Protein AF-A0A924NMJ9-F1 (afdb_monomer_lite)

pLDDT: mean 84.24, std 12.96, range [36.41, 97.0]

Radius of gyration: 30.72 Å; chains: 1; bounding box: 52×35×98 Å

Secondary structure (DSSP, 8-state):
----HHHHHHHHHHHHHHHHHHHHHHHHHT----S---HHHHHHHHHHTHHHHTTSTTHHHHHHHHHHHHHHHHHHHHTT-PPEEEEEE-TTT-PEEEEEEETTEEEEEEEEETTT-PEEPHHHHHHHHHHHHHHTTEEEETTEEEE-HHHHHHHTT--HHHHHHHHHTTSS-EEEETTEEEEEHHHHHHHHS-S----

Foldseek 3Di:
DDDPVLVVVLVVVLLVVLVVLQVVCCVVVVHPGFPDSDNVRSVVRSVVCVVVCCVDPCVVVVVVSVVVSVVSVVVVVLQCPDWDFLLFADPPPRATWTWDAGPVGPPPTWIAGPPPRDTDDPVRSVVRNVVSVLVVQWDQDPNFIKGALVNLCVVLVHDSVVVVVCVVVVQWDWDADPNGIITTNVSVVVVSPDDDPDD

Structure (mmCIF, N/CA/C/O backbone):
data_AF-A0A924NMJ9-F1
#
_entry.id   AF-A0A924NMJ9-F1
#
loop_
_atom_site.group_PDB
_atom_site.id
_atom_site.type_symbol
_atom_site.label_atom_id
_atom_site.label_alt_id
_atom_site.label_comp_id
_atom_site.label_asym_id
_atom_site.label_entity_id
_atom_site.label_seq_id
_atom_site.pdbx_PDB_ins_code
_atom_site.Cartn_x
_atom_site.Cartn_y
_atom_site.Cartn_z
_atom_site.occupancy
_atom_site.B_iso_or_equiv
_atom_site.auth_seq_id
_atom_site.auth_comp_id
_atom_site.auth_asym_id
_atom_site.auth_atom_id
_atom_site.pdbx_PDB_model_num
ATOM 1 N N . MET A 1 1 ? 4.210 -19.245 12.653 1.00 42.84 1 MET A N 1
ATOM 2 C CA . MET A 1 1 ? 3.871 -17.809 12.609 1.00 42.84 1 MET A CA 1
ATOM 3 C C . MET A 1 1 ? 4.084 -17.269 14.014 1.00 42.84 1 MET A C 1
ATOM 5 O O . MET A 1 1 ? 3.411 -17.770 14.907 1.00 42.84 1 MET A O 1
ATOM 9 N N . PRO A 1 2 ? 5.078 -16.400 14.258 1.00 47.50 2 PRO A N 1
ATOM 10 C CA . PRO A 1 2 ? 5.307 -15.874 15.600 1.00 47.50 2 PRO A CA 1
ATOM 11 C C . PRO A 1 2 ? 4.107 -15.017 16.022 1.00 47.50 2 PRO A C 1
ATOM 13 O O . PRO A 1 2 ? 3.559 -14.271 15.211 1.00 47.50 2 PRO A O 1
ATOM 16 N N . LEU A 1 3 ? 3.668 -15.178 17.271 1.00 55.97 3 LEU A N 1
ATOM 17 C CA . LEU A 1 3 ? 2.612 -14.366 17.867 1.00 55.97 3 LEU A CA 1
ATOM 18 C C . LEU A 1 3 ? 3.129 -12.923 17.980 1.00 55.97 3 LEU A C 1
ATOM 20 O O . LEU A 1 3 ? 4.205 -12.707 18.536 1.00 55.97 3 LEU A O 1
ATOM 24 N N . ASN A 1 4 ? 2.395 -11.941 17.455 1.00 68.75 4 ASN A N 1
ATOM 25 C CA . ASN A 1 4 ? 2.729 -10.533 17.668 1.00 68.75 4 ASN A CA 1
ATOM 26 C C . ASN A 1 4 ? 2.295 -10.146 19.092 1.00 68.75 4 ASN A C 1
ATOM 28 O O . ASN A 1 4 ? 1.142 -9.779 19.310 1.00 68.75 4 ASN A O 1
ATOM 32 N N . ILE A 1 5 ? 3.210 -10.301 20.054 1.00 78.62 5 ILE A N 1
ATOM 33 C CA . ILE A 1 5 ? 2.967 -10.043 21.483 1.00 78.62 5 ILE A CA 1
ATOM 34 C C . ILE A 1 5 ? 2.502 -8.594 21.694 1.00 78.62 5 ILE A C 1
ATOM 36 O O . ILE A 1 5 ? 1.513 -8.377 22.379 1.00 78.62 5 ILE A O 1
ATOM 40 N N . ALA A 1 6 ? 3.104 -7.625 20.996 1.00 73.94 6 ALA A N 1
ATOM 41 C CA . ALA A 1 6 ? 2.704 -6.219 21.080 1.00 73.94 6 ALA A CA 1
ATOM 42 C C . ALA A 1 6 ? 1.256 -5.979 20.613 1.00 73.94 6 ALA A C 1
ATOM 44 O O . ALA A 1 6 ? 0.514 -5.225 21.238 1.00 73.94 6 ALA A O 1
ATOM 45 N N . ALA A 1 7 ? 0.817 -6.652 19.543 1.00 77.56 7 ALA A N 1
ATOM 46 C CA . ALA A 1 7 ? -0.574 -6.566 19.097 1.00 77.56 7 ALA A CA 1
ATOM 47 C C . ALA A 1 7 ? -1.548 -7.222 20.089 1.00 77.56 7 ALA A C 1
ATOM 49 O O . ALA A 1 7 ? -2.659 -6.731 20.278 1.00 77.56 7 ALA A O 1
ATOM 50 N N . HIS A 1 8 ? -1.144 -8.321 20.730 1.00 82.56 8 HIS A N 1
ATOM 51 C CA . HIS A 1 8 ? -1.952 -8.974 21.758 1.00 82.56 8 HIS A CA 1
ATOM 52 C C . HIS A 1 8 ? -2.099 -8.107 23.018 1.00 82.56 8 HIS A C 1
ATOM 54 O O . HIS A 1 8 ? -3.211 -7.948 23.528 1.00 82.56 8 HIS A O 1
ATOM 60 N N . ASP A 1 9 ? -1.004 -7.501 23.478 1.00 85.81 9 ASP A N 1
ATOM 61 C CA . ASP A 1 9 ? -1.000 -6.599 24.630 1.00 85.81 9 ASP A CA 1
ATOM 62 C C . ASP A 1 9 ? -1.867 -5.363 24.358 1.00 85.81 9 ASP A C 1
ATOM 64 O O . ASP A 1 9 ? -2.675 -4.974 25.202 1.00 85.81 9 ASP A O 1
ATOM 68 N N . HIS A 1 10 ? -1.797 -4.805 23.142 1.00 87.50 10 HIS A N 1
ATOM 69 C CA . HIS A 1 10 ? -2.638 -3.672 22.747 1.00 87.50 10 HIS A CA 1
ATOM 70 C C . HIS A 1 10 ? -4.130 -4.016 22.712 1.00 87.50 10 HIS A C 1
ATOM 72 O O . HIS A 1 10 ? -4.956 -3.246 23.195 1.00 87.50 10 HIS A O 1
ATOM 78 N N . LEU A 1 11 ? -4.499 -5.193 22.193 1.00 87.56 11 LEU A N 1
ATOM 79 C CA . LEU A 1 11 ? -5.893 -5.656 22.224 1.00 87.56 11 LEU A CA 1
ATOM 80 C C . LEU A 1 11 ? -6.401 -5.839 23.659 1.00 87.56 11 LEU A C 1
ATOM 82 O O . LEU A 1 11 ? -7.553 -5.517 23.950 1.00 87.56 11 LEU A O 1
ATOM 86 N N . THR A 1 12 ? -5.539 -6.319 24.556 1.00 90.69 12 THR A N 1
ATOM 87 C CA . THR A 1 12 ? -5.861 -6.478 25.979 1.00 90.69 12 THR A CA 1
ATOM 88 C C . THR A 1 12 ? -6.083 -5.120 26.648 1.00 90.69 12 THR A C 1
ATOM 90 O O . THR A 1 12 ? -7.066 -4.952 27.371 1.00 90.69 12 THR A O 1
ATOM 93 N N . LEU A 1 13 ? -5.225 -4.135 26.359 1.00 91.56 13 LEU A N 1
ATOM 94 C CA . LEU A 1 13 ? -5.372 -2.762 26.844 1.00 91.56 13 LEU A CA 1
ATOM 95 C C . LEU A 1 13 ? -6.662 -2.117 26.319 1.00 91.56 13 LEU A C 1
ATOM 97 O O . LEU A 1 13 ? -7.460 -1.619 27.107 1.00 91.56 13 LEU A O 1
ATOM 101 N N . MET A 1 14 ? -6.912 -2.205 25.010 1.00 91.94 14 MET A N 1
ATOM 102 C CA . MET A 1 14 ? -8.123 -1.676 24.379 1.00 91.94 14 MET A CA 1
ATOM 103 C C . MET A 1 14 ? -9.389 -2.266 25.008 1.00 91.94 14 MET A C 1
ATOM 105 O O . MET A 1 14 ? -10.334 -1.539 25.308 1.00 91.94 14 MET A O 1
ATOM 109 N N . GLN A 1 15 ? -9.410 -3.577 25.260 1.00 93.69 15 GLN A N 1
ATOM 110 C CA . GLN A 1 15 ? -10.538 -4.216 25.929 1.00 93.69 15 GLN A CA 1
ATOM 111 C C . GLN A 1 15 ? -10.700 -3.734 27.373 1.00 93.69 15 GLN A C 1
ATOM 113 O O . GLN A 1 15 ? -11.826 -3.457 27.783 1.00 93.69 15 GLN A O 1
ATOM 118 N N . ALA A 1 16 ? -9.613 -3.601 28.135 1.00 93.50 16 ALA A N 1
ATOM 119 C CA . ALA A 1 16 ? -9.666 -3.113 29.512 1.00 93.50 16 ALA A CA 1
ATOM 120 C C . ALA A 1 16 ? -10.229 -1.684 29.599 1.00 93.50 16 ALA A C 1
ATOM 122 O O . ALA A 1 16 ? -11.115 -1.437 30.418 1.00 93.50 16 ALA A O 1
ATOM 123 N N . THR A 1 17 ? -9.784 -0.785 28.717 1.00 95.00 17 THR A N 1
ATOM 124 C CA . THR A 1 17 ? -10.280 0.595 28.633 1.00 95.00 17 THR A CA 1
ATOM 125 C C . THR A 1 17 ? -11.753 0.651 28.234 1.00 95.00 17 THR A C 1
ATOM 127 O O . THR A 1 17 ? -12.552 1.324 28.873 1.00 95.00 17 THR A O 1
ATOM 130 N N . VAL A 1 18 ? -12.188 -0.097 27.216 1.00 94.69 18 VAL A N 1
ATOM 131 C CA . VAL A 1 18 ? -13.618 -0.096 26.859 1.00 94.69 18 VAL A CA 1
ATOM 132 C C . VAL A 1 18 ? -14.465 -0.662 28.011 1.00 94.69 18 VAL A C 1
ATOM 134 O O . VAL A 1 18 ? -15.551 -0.154 28.284 1.00 94.69 18 VAL A O 1
ATOM 137 N N . VAL A 1 19 ? -13.975 -1.676 28.733 1.00 95.56 19 VAL A N 1
ATOM 138 C CA . VAL A 1 19 ? -14.666 -2.231 29.909 1.00 95.56 19 VAL A CA 1
ATOM 139 C C . VAL A 1 19 ? -14.782 -1.215 31.047 1.00 95.56 19 VAL A C 1
ATOM 141 O O . VAL A 1 19 ? -15.833 -1.183 31.689 1.00 95.56 19 VAL A O 1
ATOM 144 N N . SER A 1 20 ? -13.761 -0.393 31.318 1.00 95.75 20 SER A N 1
ATOM 145 C CA . SER A 1 20 ? -13.856 0.637 32.364 1.00 95.75 20 SER A CA 1
ATOM 146 C C . SER A 1 20 ? -14.931 1.670 32.030 1.00 95.75 20 SER A C 1
ATOM 148 O O . SER A 1 20 ? -15.774 1.953 32.879 1.00 95.75 20 SER A O 1
ATOM 150 N N . TRP A 1 21 ? -14.996 2.132 30.779 1.00 97.00 21 TRP A N 1
ATOM 151 C CA . TRP A 1 21 ? -16.052 3.043 30.327 1.00 97.00 21 TRP A CA 1
ATOM 152 C C . TRP A 1 21 ? -17.445 2.417 30.383 1.00 97.00 21 TRP A C 1
ATOM 154 O O . TRP A 1 21 ? -18.394 3.050 30.839 1.00 97.00 21 TRP A O 1
ATOM 164 N N . VAL A 1 22 ? -17.586 1.152 29.979 1.00 96.12 22 VAL A N 1
ATOM 165 C CA . VAL A 1 22 ? -18.864 0.434 30.101 1.00 96.12 22 VAL A CA 1
ATOM 166 C C . VAL A 1 22 ? -19.305 0.343 31.563 1.00 96.12 22 VAL A C 1
ATOM 168 O O . VAL A 1 22 ? -20.483 0.554 31.846 1.00 96.12 22 VAL A O 1
ATOM 171 N N . ARG A 1 23 ? -18.384 0.063 32.494 1.00 95.06 23 ARG A N 1
ATOM 172 C CA . ARG A 1 23 ? -18.688 0.011 33.933 1.00 95.06 23 ARG A CA 1
ATOM 173 C C . ARG A 1 23 ? -19.138 1.359 34.475 1.00 95.06 23 ARG A C 1
ATOM 175 O O . ARG A 1 23 ? -20.178 1.388 35.118 1.00 95.06 23 ARG A O 1
ATOM 182 N N . LEU A 1 24 ? -18.441 2.444 34.136 1.00 96.12 24 LEU A N 1
ATOM 183 C CA . LEU A 1 24 ? -18.839 3.802 34.518 1.00 96.12 24 LEU A CA 1
ATOM 184 C C . LEU A 1 24 ? -20.288 4.092 34.101 1.00 96.12 24 LEU A C 1
ATOM 186 O O . LEU A 1 24 ? -21.123 4.453 34.926 1.00 96.12 24 LEU A O 1
ATOM 190 N N . VAL A 1 25 ? -20.616 3.846 32.827 1.00 96.06 25 VAL A N 1
ATOM 191 C CA . VAL A 1 25 ? -21.976 4.055 32.305 1.00 96.06 25 VAL A CA 1
ATOM 192 C C . VAL A 1 25 ? -22.991 3.170 33.033 1.00 96.06 25 VAL A C 1
ATOM 194 O O . VAL A 1 25 ? -24.105 3.610 33.301 1.00 96.06 25 VAL A O 1
ATOM 197 N N . CYS A 1 26 ? -22.639 1.920 33.346 1.00 95.94 26 CYS A N 1
ATOM 198 C CA . CYS A 1 26 ? -23.525 1.011 34.072 1.00 95.94 26 CYS A CA 1
ATOM 199 C C . CYS A 1 26 ? -23.784 1.464 35.509 1.00 95.94 26 CYS A C 1
ATOM 201 O O . CYS A 1 26 ? -24.926 1.408 35.954 1.00 95.94 26 CYS A O 1
ATOM 203 N N . GLU A 1 27 ? -22.748 1.916 36.211 1.00 96.00 27 GLU A N 1
ATOM 204 C CA . GLU A 1 27 ? -22.820 2.356 37.603 1.00 96.00 27 GLU A CA 1
ATOM 205 C C . GLU A 1 27 ? -23.627 3.650 37.736 1.00 96.00 27 GLU A C 1
ATOM 207 O O . GLU A 1 27 ? -24.548 3.720 38.547 1.00 96.00 27 GLU A O 1
ATOM 212 N N . GLU A 1 28 ? -23.357 4.649 36.897 1.00 97.00 28 GLU A N 1
ATOM 213 C CA . GLU A 1 28 ? -24.027 5.949 37.002 1.00 97.00 28 GLU A CA 1
ATOM 214 C C . GLU A 1 28 ? -25.456 5.955 36.455 1.00 97.00 2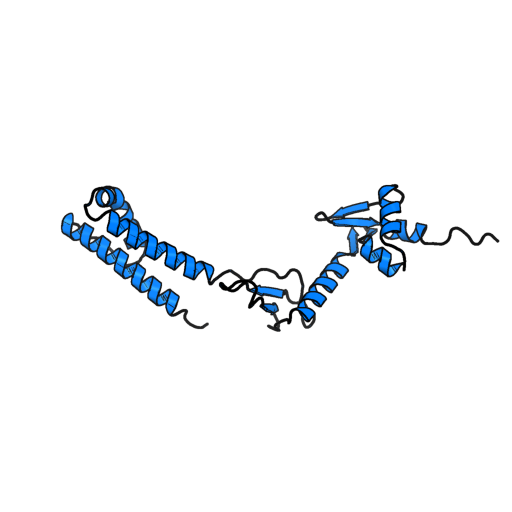8 GLU A C 1
ATOM 216 O O . GLU A 1 28 ? -26.282 6.775 36.861 1.00 97.00 28 GLU A O 1
ATOM 221 N N . ARG A 1 29 ? -25.771 5.038 35.534 1.00 95.19 29 ARG A N 1
ATOM 222 C CA . ARG A 1 29 ? -27.100 4.946 34.911 1.00 95.19 29 ARG A CA 1
ATOM 223 C C . ARG A 1 29 ? -27.934 3.758 35.383 1.00 95.19 29 ARG A C 1
ATOM 225 O O . ARG A 1 29 ? -29.013 3.549 34.827 1.00 95.19 29 ARG A O 1
ATOM 232 N N . ASP A 1 30 ? -27.441 2.991 36.353 1.00 94.56 30 ASP A N 1
ATOM 233 C CA . ASP A 1 30 ? -28.072 1.769 36.873 1.00 94.56 30 ASP A CA 1
ATOM 234 C C . ASP A 1 30 ? -28.453 0.772 35.754 1.00 94.56 30 ASP A C 1
ATOM 236 O O . ASP A 1 30 ? -29.582 0.287 35.637 1.00 94.56 30 ASP A O 1
ATOM 240 N N . LEU A 1 31 ? -27.498 0.497 34.858 1.00 94.94 31 LEU A N 1
ATOM 241 C CA . LEU A 1 31 ? -27.673 -0.422 33.730 1.00 94.94 31 LEU A CA 1
ATOM 242 C C . LEU A 1 31 ? -26.955 -1.749 33.985 1.00 94.94 31 LEU A C 1
ATOM 244 O O . LEU A 1 31 ? -25.879 -1.805 34.566 1.00 94.94 31 LEU A O 1
ATOM 248 N N . ARG A 1 32 ? -27.516 -2.846 33.464 1.00 89.00 32 ARG A N 1
ATOM 249 C CA . ARG A 1 32 ? -26.903 -4.187 33.562 1.00 89.00 32 ARG A CA 1
ATOM 250 C C . ARG A 1 32 ? -25.673 -4.388 32.667 1.00 89.00 32 ARG A C 1
ATOM 252 O O . ARG A 1 32 ? -24.962 -5.371 32.846 1.00 89.00 32 ARG A O 1
ATOM 259 N N . GLY A 1 33 ? -25.454 -3.503 31.696 1.00 89.12 33 GLY A N 1
ATOM 260 C CA . GLY A 1 33 ? -24.391 -3.628 30.701 1.00 89.12 33 GLY A CA 1
ATOM 261 C C . GLY A 1 33 ? -24.667 -4.659 29.595 1.00 89.12 33 GLY A C 1
ATOM 262 O O . GLY A 1 33 ? -25.751 -5.251 29.526 1.00 89.12 33 GLY A O 1
ATOM 263 N N . PRO A 1 34 ? -23.703 -4.849 28.678 1.00 90.88 34 PRO A N 1
ATOM 264 C CA . PRO A 1 34 ? -23.822 -5.780 27.564 1.00 90.88 34 PRO A CA 1
ATOM 265 C C . PRO A 1 34 ? -23.743 -7.250 28.001 1.00 90.88 34 PRO A C 1
ATOM 267 O O . PRO A 1 34 ? -23.059 -7.617 28.951 1.00 90.88 34 PRO A O 1
ATOM 270 N N . VAL A 1 35 ? -24.412 -8.125 27.242 1.00 85.88 35 VAL A N 1
ATOM 271 C CA . VAL A 1 35 ? -24.519 -9.571 27.536 1.00 85.88 35 VAL A CA 1
ATOM 272 C C . VAL A 1 35 ? -23.186 -10.313 27.355 1.00 85.88 35 VAL A C 1
ATOM 274 O O . VAL A 1 35 ? -22.998 -11.403 27.894 1.00 85.88 35 VAL A O 1
ATOM 277 N N . ARG A 1 36 ? -22.264 -9.753 26.567 1.00 88.06 36 ARG A N 1
ATOM 278 C CA . ARG A 1 36 ? -20.968 -10.357 26.242 1.00 88.06 36 ARG A CA 1
ATOM 279 C C . ARG A 1 36 ? -19.850 -9.343 26.414 1.00 88.06 36 ARG A C 1
ATOM 281 O O . ARG A 1 36 ? -20.056 -8.150 26.221 1.00 88.06 36 ARG A O 1
ATOM 288 N N . ASN A 1 37 ? -18.667 -9.861 26.733 1.00 85.25 37 ASN A N 1
ATOM 289 C CA . ASN A 1 37 ? -17.462 -9.070 26.961 1.00 85.25 37 ASN A CA 1
ATOM 290 C C . ASN A 1 37 ? -16.523 -9.049 25.744 1.00 85.25 37 ASN A C 1
ATOM 292 O O . ASN A 1 37 ? -15.318 -8.865 25.895 1.00 85.25 37 ASN A O 1
ATOM 296 N N . ASP A 1 38 ? -17.042 -9.314 24.546 1.00 88.75 38 ASP A N 1
ATOM 297 C CA . ASP A 1 38 ? -16.265 -9.175 23.321 1.00 88.75 38 ASP A CA 1
ATOM 298 C C . ASP A 1 38 ? -16.153 -7.700 22.918 1.00 88.75 38 ASP A C 1
ATOM 300 O O . ASP A 1 38 ? -17.078 -6.908 23.103 1.00 88.75 38 ASP A O 1
ATOM 304 N N . LEU A 1 39 ? -14.997 -7.329 22.369 1.00 86.81 39 LEU A N 1
ATOM 305 C CA . LEU A 1 39 ? -14.660 -5.938 22.081 1.00 86.81 39 LEU A CA 1
ATOM 306 C C . LEU A 1 39 ? -15.659 -5.271 21.125 1.00 86.81 39 LEU A C 1
ATOM 308 O O . LEU A 1 39 ? -15.996 -4.103 21.304 1.00 86.81 39 LEU A O 1
ATOM 312 N N . SER A 1 40 ? -16.186 -6.016 20.151 1.00 87.94 40 SER A N 1
ATOM 313 C CA . SER A 1 40 ? -17.214 -5.528 19.227 1.00 87.94 40 SER A CA 1
ATOM 314 C C . SER A 1 40 ? -18.535 -5.201 19.924 1.00 87.94 40 SER A C 1
ATOM 316 O O . SER A 1 40 ? -19.125 -4.153 19.665 1.00 87.94 40 SER A O 1
ATOM 318 N N . VAL A 1 41 ? -19.006 -6.067 20.822 1.00 91.06 41 VAL A N 1
ATOM 319 C CA . VAL A 1 41 ? -20.250 -5.854 21.569 1.00 91.06 41 VAL A CA 1
ATOM 320 C C . VAL A 1 41 ? -20.085 -4.720 22.572 1.00 91.06 41 VAL A C 1
ATOM 322 O O . VAL A 1 41 ? -20.969 -3.871 22.662 1.00 91.06 41 VAL A O 1
ATOM 325 N N . LEU A 1 42 ? -18.954 -4.663 23.278 1.00 93.06 42 LEU A N 1
ATOM 326 C CA . LEU A 1 42 ? -18.659 -3.591 24.227 1.00 93.06 42 LEU A CA 1
ATOM 327 C C . LEU A 1 42 ? -18.622 -2.220 23.543 1.00 93.06 42 LEU A C 1
ATOM 329 O O . LEU A 1 42 ? -19.290 -1.294 23.994 1.00 93.06 42 LEU A O 1
ATOM 333 N N . THR A 1 43 ? -17.894 -2.098 22.429 1.00 91.31 43 THR A N 1
ATOM 334 C CA . THR A 1 43 ? -17.790 -0.834 21.679 1.00 91.31 43 THR A CA 1
ATOM 335 C C . THR A 1 43 ? -19.128 -0.420 21.073 1.00 91.31 43 THR A C 1
ATOM 337 O O . THR A 1 43 ? -19.511 0.739 21.197 1.00 91.31 43 THR A O 1
ATOM 340 N N . THR A 1 44 ? -19.890 -1.357 20.498 1.00 93.75 44 THR A N 1
ATOM 341 C CA . THR A 1 44 ? -21.238 -1.079 19.965 1.00 93.75 44 THR A CA 1
ATOM 342 C C . THR A 1 44 ? -22.191 -0.601 21.061 1.00 93.75 44 THR A C 1
ATOM 344 O O . THR A 1 44 ? -22.931 0.364 20.868 1.00 93.75 44 THR A O 1
ATOM 347 N N . TRP A 1 45 ? -22.172 -1.258 22.224 1.00 94.31 45 TRP A N 1
ATOM 348 C CA . TRP A 1 45 ? -22.992 -0.866 23.366 1.00 94.31 45 TRP A CA 1
ATOM 349 C C . TRP A 1 45 ? -22.593 0.522 23.871 1.00 94.31 45 TRP A C 1
ATOM 351 O O . TRP A 1 45 ? -23.455 1.388 24.009 1.00 94.31 45 TRP A O 1
ATOM 361 N N . LEU A 1 46 ? -21.294 0.775 24.051 1.00 94.25 46 LEU A N 1
ATOM 362 C CA . LEU A 1 46 ? -20.780 2.069 24.497 1.00 94.25 46 LEU A CA 1
ATOM 363 C C . LEU A 1 46 ? -21.163 3.194 23.525 1.00 94.25 46 LEU A C 1
ATOM 365 O O . LEU A 1 46 ? -21.609 4.256 23.950 1.00 94.25 46 LEU A O 1
ATOM 369 N N . PHE A 1 47 ? -21.091 2.931 22.218 1.00 94.38 47 PHE A N 1
ATOM 370 C CA . PHE A 1 47 ? -21.478 3.884 21.179 1.00 94.38 47 PHE A CA 1
ATOM 371 C C . PHE A 1 47 ? -22.961 4.280 21.261 1.00 94.38 47 PHE A C 1
ATOM 373 O O . PHE A 1 47 ? -23.311 5.431 21.011 1.00 94.38 47 PHE A O 1
ATOM 380 N N . SER A 1 48 ? -23.844 3.369 21.683 1.00 95.06 48 SER A N 1
ATOM 381 C CA . SER A 1 48 ? -25.261 3.696 21.906 1.00 95.06 48 SER A CA 1
ATOM 382 C C . SER A 1 48 ? -25.493 4.658 23.083 1.00 95.06 48 SER A C 1
ATOM 384 O O . SER A 1 48 ? -26.526 5.323 23.146 1.00 95.06 48 SER A O 1
ATOM 386 N N . HIS A 1 49 ? -24.514 4.778 23.984 1.00 95.00 49 HIS A N 1
ATOM 387 C CA . HIS A 1 49 ? -24.525 5.684 25.132 1.00 95.00 49 HIS A CA 1
ATOM 388 C C . HIS A 1 49 ? -23.662 6.937 24.922 1.00 95.00 49 HIS A C 1
ATOM 390 O O . HIS A 1 49 ? -23.595 7.780 25.817 1.00 95.00 49 HIS A O 1
ATOM 396 N N . LEU A 1 50 ? -23.066 7.105 23.735 1.00 93.38 50 LEU A N 1
ATOM 397 C CA . LEU A 1 50 ? -22.193 8.231 23.408 1.00 93.38 50 LEU A CA 1
ATOM 398 C C . LEU A 1 50 ? -22.842 9.607 23.648 1.00 93.38 50 LEU A C 1
ATOM 400 O O . LEU A 1 50 ? -22.167 10.455 24.217 1.00 93.38 50 LEU A O 1
ATOM 404 N N . PRO A 1 51 ? -24.133 9.851 23.328 1.00 95.06 51 PRO A N 1
ATOM 405 C CA . PRO A 1 51 ? -24.754 11.147 23.613 1.00 95.06 51 PRO A CA 1
ATOM 406 C C . PRO A 1 51 ? -24.717 11.534 25.095 1.00 95.06 51 PRO A C 1
ATOM 408 O O . PRO A 1 51 ? -24.527 12.696 25.413 1.00 95.06 51 PRO A O 1
ATOM 411 N N . TRP A 1 52 ? -24.853 10.557 25.998 1.00 95.75 52 TRP A N 1
ATOM 412 C CA . TRP A 1 52 ? -24.753 10.800 27.438 1.00 95.75 52 TRP A CA 1
ATOM 413 C C . TRP A 1 52 ? -23.300 11.019 27.870 1.00 95.75 52 TRP A C 1
ATOM 415 O O . TRP A 1 52 ? -23.022 11.911 28.659 1.00 95.75 52 TRP A O 1
ATOM 425 N N . LEU A 1 53 ? -22.367 10.237 27.318 1.00 93.88 53 LEU A N 1
ATOM 426 C CA . LEU A 1 53 ? -20.938 10.381 27.607 1.00 93.88 53 LEU A CA 1
ATOM 427 C C . LEU A 1 53 ? -20.374 11.736 27.164 1.00 93.88 53 LEU A C 1
ATOM 429 O O . LEU A 1 53 ? -19.491 12.262 27.825 1.00 93.88 53 LEU A O 1
ATOM 433 N N . LEU A 1 54 ? -20.894 12.312 26.078 1.00 93.38 54 LEU A N 1
ATOM 434 C CA . LEU A 1 54 ? -20.494 13.639 25.596 1.00 93.38 54 LEU A CA 1
ATOM 435 C C . LEU A 1 54 ? -20.987 14.787 26.491 1.00 93.38 54 LEU A C 1
ATOM 437 O O . LEU A 1 54 ? -20.503 15.905 26.362 1.00 93.38 54 LEU A O 1
ATOM 441 N N . GLU A 1 55 ? -21.950 14.529 27.374 1.00 94.75 55 GLU A N 1
ATOM 442 C CA . GLU A 1 55 ? -22.428 15.488 28.379 1.00 94.75 55 GLU A CA 1
ATOM 443 C C . GLU A 1 55 ? -21.820 15.218 29.768 1.00 94.75 55 GLU A C 1
ATOM 445 O O . GLU A 1 55 ? -22.044 15.982 30.710 1.00 94.75 55 GLU A O 1
ATOM 450 N N . HIS A 1 56 ? -21.067 14.125 29.915 1.00 94.75 56 HIS A N 1
ATOM 451 C CA . HIS A 1 56 ? -20.481 13.702 31.178 1.00 94.75 56 HIS A CA 1
ATOM 452 C C . HIS A 1 56 ? -19.234 14.547 31.513 1.00 94.75 56 HIS A C 1
ATOM 454 O O . HIS A 1 56 ? -18.463 14.861 30.612 1.00 94.75 56 HIS A O 1
ATOM 460 N N . PRO A 1 57 ? -18.948 14.864 32.794 1.00 94.12 57 PRO A N 1
ATOM 461 C CA . PRO A 1 57 ? -17.765 15.649 33.179 1.00 94.12 57 PRO A CA 1
ATOM 462 C C . PRO A 1 57 ? -16.398 15.055 32.791 1.00 94.12 57 PRO A C 1
ATOM 464 O O . PRO A 1 57 ? -15.391 15.748 32.889 1.00 94.12 57 PRO A O 1
ATOM 467 N N . ALA A 1 58 ? -16.362 13.775 32.415 1.00 91.69 58 ALA A N 1
ATOM 468 C CA . ALA A 1 58 ? -15.165 13.049 31.974 1.00 91.69 58 ALA A CA 1
ATOM 469 C C . ALA A 1 58 ? -15.118 12.839 30.444 1.00 91.69 58 ALA A C 1
ATOM 471 O O . ALA A 1 58 ? -14.456 11.923 29.961 1.00 91.69 58 ALA A O 1
ATOM 472 N N . ASP A 1 59 ? -15.850 13.643 29.671 1.00 91.31 59 ASP A N 1
ATOM 473 C CA . ASP A 1 59 ? -15.852 13.611 28.203 1.00 91.31 59 ASP A CA 1
ATOM 474 C C . ASP A 1 59 ? -14.446 13.801 27.604 1.00 91.31 59 ASP A C 1
ATOM 476 O O . ASP A 1 59 ? -14.088 13.128 26.633 1.00 91.31 59 ASP A O 1
ATOM 480 N N . GLY A 1 60 ? -13.636 14.673 28.213 1.00 89.25 60 GLY A N 1
ATOM 481 C CA . GLY A 1 60 ? -12.237 14.890 27.845 1.00 89.25 60 GLY A CA 1
ATOM 482 C C . GLY A 1 60 ? -11.394 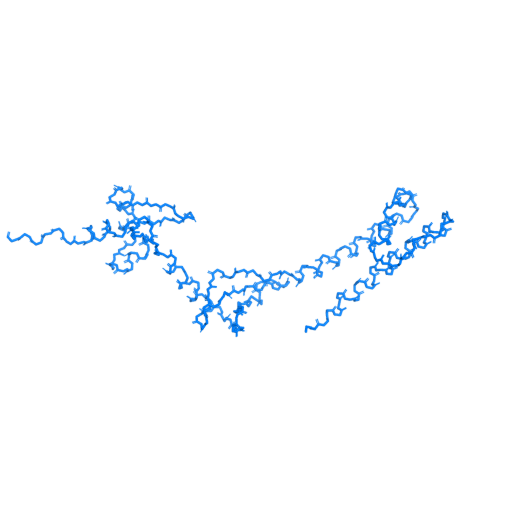13.620 27.976 1.00 89.25 60 GLY A C 1
ATOM 483 O O . GLY A 1 60 ? -10.747 13.216 27.010 1.00 89.25 60 GLY A O 1
ATOM 484 N N . ASP A 1 61 ? -11.481 12.945 29.124 1.00 93.69 61 ASP A N 1
ATOM 485 C CA . ASP A 1 61 ? -10.746 11.702 29.388 1.00 93.69 61 ASP A CA 1
ATOM 486 C C . ASP A 1 61 ? -11.163 10.595 28.406 1.00 93.69 61 ASP A C 1
ATOM 488 O O . ASP A 1 61 ? -10.316 9.887 27.861 1.00 93.69 61 ASP A O 1
ATOM 492 N N . LEU A 1 62 ? -12.462 10.488 28.099 1.00 90.56 62 LEU A N 1
ATOM 493 C CA . LEU A 1 62 ? -12.962 9.551 27.089 1.00 90.56 62 LEU A CA 1
ATOM 494 C C . LEU A 1 62 ? -12.357 9.834 25.712 1.00 90.56 62 LEU A C 1
ATOM 496 O O . LEU A 1 62 ? -11.934 8.910 25.013 1.00 90.56 62 LEU A O 1
ATOM 500 N N . ALA A 1 63 ? -12.349 11.100 25.293 1.00 90.06 63 ALA A N 1
ATOM 501 C CA . ALA A 1 63 ? -11.822 11.488 23.992 1.00 90.06 63 ALA A CA 1
ATOM 502 C C . ALA A 1 63 ? -10.316 11.213 23.882 1.00 90.06 63 ALA A C 1
ATOM 504 O O . ALA A 1 63 ? -9.856 10.767 22.826 1.00 90.06 63 ALA A O 1
ATOM 505 N N . ASP A 1 64 ? -9.565 11.458 24.954 1.00 92.69 64 ASP A N 1
ATOM 506 C CA . ASP A 1 64 ? -8.124 11.231 25.010 1.00 92.69 64 ASP A CA 1
ATOM 507 C C . ASP A 1 64 ? -7.795 9.734 24.990 1.00 92.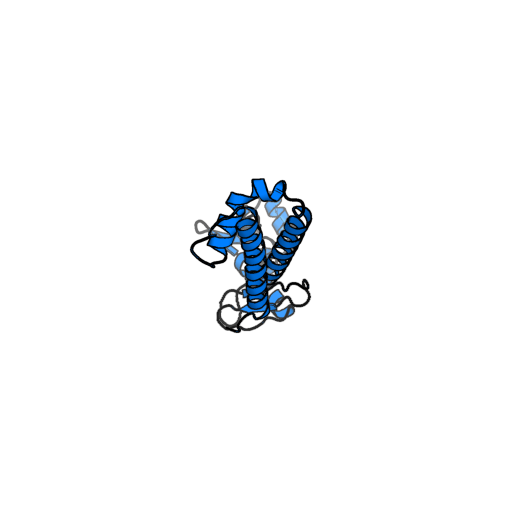69 64 ASP A C 1
ATOM 509 O O . ASP A 1 64 ? -7.052 9.285 24.116 1.00 92.69 64 ASP A O 1
ATOM 513 N N . GLU A 1 65 ? -8.442 8.929 25.835 1.00 93.94 65 GLU A N 1
ATOM 514 C CA . GLU A 1 65 ? -8.213 7.482 25.866 1.00 93.94 65 GLU A CA 1
ATOM 515 C C . GLU A 1 65 ? -8.594 6.799 24.540 1.00 93.94 65 GLU A C 1
ATOM 517 O O . GLU A 1 65 ? -7.860 5.944 24.038 1.00 93.94 65 GLU A O 1
ATOM 522 N N . MET A 1 66 ? -9.707 7.195 23.910 1.00 91.56 66 MET A N 1
ATOM 523 C CA . MET A 1 66 ? -10.100 6.649 22.602 1.00 91.56 66 MET A CA 1
ATOM 524 C C . MET A 1 66 ? -9.125 7.063 21.491 1.00 91.56 66 MET A C 1
ATOM 526 O O . MET A 1 66 ? -8.832 6.264 20.593 1.00 91.56 66 MET A O 1
ATOM 530 N N . ARG A 1 67 ? -8.591 8.291 21.548 1.00 88.56 67 ARG A N 1
ATOM 531 C CA . ARG A 1 67 ? -7.578 8.774 20.599 1.00 88.56 67 ARG A CA 1
ATOM 532 C C . ARG A 1 67 ? -6.268 8.006 20.741 1.00 88.56 67 ARG A C 1
ATOM 534 O O . ARG A 1 67 ? -5.691 7.626 19.719 1.00 88.56 67 ARG A O 1
ATOM 541 N N . ASP A 1 68 ? -5.824 7.748 21.964 1.00 87.56 68 ASP A N 1
ATOM 542 C CA . ASP A 1 68 ? -4.585 7.015 22.240 1.00 87.56 68 ASP A CA 1
ATOM 543 C C . ASP A 1 68 ? -4.681 5.557 21.777 1.00 87.56 68 ASP A C 1
ATOM 545 O O . ASP A 1 68 ? -3.770 5.038 21.115 1.00 87.56 68 ASP A O 1
ATOM 549 N N . LEU A 1 69 ? -5.825 4.912 22.029 1.00 89.44 69 LEU A N 1
ATOM 550 C CA . LEU A 1 69 ? -6.100 3.560 21.545 1.00 89.44 69 LEU A CA 1
ATOM 551 C C . LEU A 1 69 ? -6.111 3.483 20.016 1.00 89.44 69 LEU A C 1
ATOM 553 O O . LEU A 1 69 ? -5.488 2.577 19.452 1.00 89.44 69 LEU A O 1
ATOM 557 N N . SER A 1 70 ? -6.782 4.429 19.347 1.00 85.19 70 SER A N 1
ATOM 558 C CA . SER A 1 70 ? -6.837 4.488 17.881 1.00 85.19 70 SER A CA 1
ATOM 559 C C . SER A 1 70 ? -5.459 4.744 17.278 1.00 85.19 70 SER A C 1
ATOM 561 O O . SER A 1 70 ? -5.056 4.034 16.363 1.00 85.19 70 SER A O 1
ATOM 563 N N . SER A 1 71 ? -4.703 5.704 17.815 1.00 82.19 71 SER A N 1
ATOM 564 C CA . SER A 1 71 ? -3.373 6.061 17.303 1.00 82.19 71 SER A CA 1
ATOM 565 C C . SER A 1 71 ? -2.395 4.891 17.412 1.00 82.19 71 SER A C 1
ATOM 567 O O . SER A 1 71 ? -1.619 4.624 16.495 1.00 82.19 71 SER A O 1
ATOM 569 N N . THR A 1 72 ? -2.467 4.144 18.513 1.00 82.62 72 THR A N 1
ATOM 570 C CA . THR A 1 72 ? -1.630 2.959 18.723 1.00 82.62 72 THR A CA 1
ATOM 571 C C . THR A 1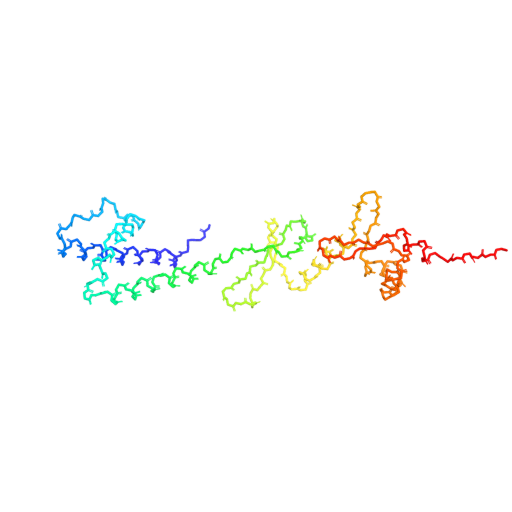 72 ? -2.067 1.794 17.831 1.00 82.62 72 THR A C 1
ATOM 573 O O . THR A 1 72 ? -1.221 1.112 17.251 1.00 82.62 72 THR A O 1
ATOM 576 N N . ALA A 1 73 ? -3.378 1.589 17.651 1.00 81.00 73 ALA A N 1
ATOM 577 C CA . ALA A 1 73 ? -3.896 0.592 16.715 1.00 81.00 73 ALA A CA 1
ATOM 578 C C . ALA A 1 73 ? -3.464 0.901 15.273 1.00 81.00 73 ALA A C 1
ATOM 580 O O . ALA A 1 73 ? -3.017 -0.001 14.563 1.00 81.00 73 ALA A O 1
ATOM 581 N N . ASP A 1 74 ? -3.514 2.172 14.871 1.00 76.06 74 ASP A N 1
ATOM 582 C CA . ASP A 1 74 ? -3.047 2.634 13.566 1.00 76.06 74 ASP A CA 1
ATOM 583 C C . ASP A 1 74 ? -1.539 2.443 13.403 1.00 76.06 74 ASP A C 1
ATOM 585 O O . ASP A 1 74 ? -1.101 1.974 12.356 1.00 76.06 74 ASP A O 1
ATOM 589 N N . ALA A 1 75 ? -0.727 2.739 14.421 1.00 74.25 75 ALA A N 1
ATOM 590 C CA . ALA A 1 75 ? 0.716 2.497 14.377 1.00 74.25 75 ALA A CA 1
ATOM 591 C C . ALA A 1 75 ? 1.041 0.999 14.208 1.00 74.25 75 ALA A C 1
ATOM 593 O O . ALA A 1 75 ? 1.868 0.617 13.374 1.00 74.25 75 ALA A O 1
ATOM 594 N N . LEU A 1 76 ? 0.335 0.130 14.936 1.00 72.75 76 LEU A N 1
ATOM 595 C CA . LEU A 1 76 ? 0.485 -1.322 14.825 1.00 72.75 76 LEU A CA 1
ATOM 596 C C . LEU A 1 76 ? -0.003 -1.847 13.463 1.00 72.75 76 LEU A C 1
ATOM 598 O O . LEU A 1 76 ? 0.650 -2.710 12.869 1.00 72.75 76 LEU A O 1
ATOM 602 N N . ALA A 1 77 ? -1.086 -1.294 12.915 1.00 67.00 77 ALA A N 1
ATOM 603 C CA . ALA A 1 77 ? -1.570 -1.615 11.572 1.00 67.00 77 ALA A CA 1
ATOM 604 C C . ALA A 1 77 ? -0.627 -1.096 10.468 1.00 67.00 77 ALA A C 1
ATOM 606 O O . ALA A 1 77 ? -0.412 -1.758 9.453 1.00 67.00 77 ALA A O 1
ATOM 607 N N . GLN A 1 78 ? 0.005 0.063 10.666 1.00 58.12 78 GLN A N 1
ATOM 608 C CA . GLN A 1 78 ? 1.005 0.611 9.746 1.00 58.12 78 GLN A CA 1
ATOM 609 C C . GLN A 1 78 ? 2.302 -0.207 9.744 1.00 58.12 78 GLN A C 1
ATOM 611 O O . GLN A 1 78 ? 2.921 -0.346 8.688 1.00 58.12 78 GLN A O 1
ATOM 616 N N . SER A 1 79 ? 2.673 -0.836 10.867 1.00 55.56 79 SER A N 1
ATOM 617 C CA . SER A 1 79 ? 3.777 -1.812 10.914 1.00 55.56 79 SER A CA 1
ATOM 618 C C . SER A 1 79 ? 3.513 -3.069 10.063 1.00 55.56 79 SER A C 1
ATOM 620 O O . SER A 1 79 ? 4.434 -3.811 9.727 1.00 55.56 79 SER A O 1
ATOM 622 N N . THR A 1 80 ? 2.260 -3.285 9.645 1.00 53.66 80 THR A N 1
ATOM 623 C CA . THR A 1 80 ? 1.812 -4.382 8.775 1.00 53.66 80 THR A CA 1
ATOM 624 C C . THR A 1 80 ? 1.470 -3.915 7.353 1.00 53.66 80 THR A C 1
ATOM 626 O O . THR A 1 80 ? 0.553 -4.443 6.720 1.00 53.66 80 THR A O 1
ATOM 629 N N . ARG A 1 81 ? 2.231 -2.962 6.782 1.00 59.06 81 ARG A N 1
ATOM 630 C CA . ARG A 1 81 ? 2.153 -2.666 5.336 1.00 59.06 81 ARG A CA 1
ATOM 631 C C . ARG A 1 81 ? 2.329 -3.958 4.536 1.00 59.06 81 ARG A C 1
ATOM 633 O O . ARG A 1 81 ? 3.379 -4.601 4.584 1.00 59.06 81 ARG A O 1
ATOM 640 N N . GLN A 1 82 ? 1.278 -4.348 3.813 1.00 61.66 82 GLN A N 1
ATOM 641 C CA . GLN A 1 82 ? 1.298 -5.571 3.020 1.00 61.66 82 GLN A CA 1
ATOM 642 C C . GLN A 1 82 ? 2.439 -5.519 1.995 1.00 61.66 82 GLN A C 1
ATOM 644 O O . GLN A 1 82 ? 2.681 -4.460 1.406 1.00 61.66 82 GLN A O 1
ATOM 649 N N . PRO A 1 83 ? 3.137 -6.642 1.754 1.00 69.38 83 PRO A N 1
ATOM 650 C CA . PRO A 1 83 ? 4.152 -6.691 0.717 1.00 69.38 83 PRO A CA 1
ATOM 651 C C . PRO A 1 83 ? 3.526 -6.306 -0.627 1.00 69.38 83 PRO A C 1
ATOM 653 O O . PRO A 1 83 ? 2.496 -6.854 -1.019 1.00 69.38 83 PRO A O 1
ATOM 656 N N . THR A 1 84 ? 4.141 -5.368 -1.338 1.00 80.44 84 THR A N 1
ATOM 657 C CA . THR A 1 84 ? 3.661 -4.921 -2.655 1.00 80.44 84 THR A CA 1
ATOM 658 C C . THR A 1 84 ? 4.459 -5.590 -3.761 1.00 80.44 84 THR A C 1
ATOM 660 O O . THR A 1 84 ? 5.593 -6.011 -3.547 1.00 80.44 84 THR A O 1
ATOM 663 N N . ARG A 1 85 ? 3.891 -5.718 -4.964 1.00 85.50 85 ARG A N 1
ATOM 664 C CA . ARG A 1 85 ? 4.631 -6.282 -6.101 1.00 85.50 85 ARG A CA 1
ATOM 665 C C . ARG A 1 85 ? 5.813 -5.382 -6.458 1.00 85.50 85 ARG A C 1
ATOM 667 O O . ARG A 1 85 ? 5.630 -4.194 -6.699 1.00 85.50 85 ARG A O 1
ATOM 674 N N . ALA A 1 86 ? 7.002 -5.968 -6.564 1.00 85.81 86 ALA A N 1
ATOM 675 C CA . ALA A 1 86 ? 8.244 -5.260 -6.873 1.00 85.81 86 ALA A CA 1
ATOM 676 C C . ALA A 1 86 ? 8.477 -5.074 -8.390 1.00 85.81 86 ALA A C 1
ATOM 678 O O . ALA A 1 86 ? 9.592 -4.845 -8.829 1.00 85.81 86 ALA A O 1
ATOM 679 N N . GLY A 1 87 ? 7.448 -5.227 -9.231 1.00 85.94 87 GLY A N 1
ATOM 680 C CA . GLY A 1 87 ? 7.541 -4.953 -10.675 1.00 85.94 87 GLY A CA 1
ATOM 681 C C . GLY A 1 87 ? 8.472 -5.860 -11.498 1.00 85.94 87 GLY A C 1
ATOM 682 O O . GLY A 1 87 ? 8.627 -5.612 -12.688 1.00 85.94 87 GLY A O 1
ATOM 683 N N . ALA A 1 88 ? 9.059 -6.901 -10.904 1.00 88.94 88 ALA A N 1
ATOM 684 C CA . ALA A 1 88 ? 9.914 -7.877 -11.576 1.00 88.94 88 ALA A CA 1
ATOM 685 C C . ALA A 1 88 ? 9.669 -9.298 -11.042 1.00 88.94 88 ALA A C 1
ATOM 687 O O . ALA A 1 88 ? 9.100 -9.484 -9.959 1.00 88.94 88 ALA A O 1
ATOM 688 N N . ASP A 1 89 ? 10.126 -10.287 -11.805 1.00 89.31 89 ASP A N 1
ATOM 689 C CA . ASP A 1 89 ? 10.077 -11.701 -11.445 1.00 89.31 89 ASP A CA 1
ATOM 690 C C . ASP A 1 89 ? 11.478 -12.212 -11.063 1.00 89.31 89 ASP A C 1
ATOM 692 O O . ASP A 1 89 ? 12.506 -11.599 -11.356 1.00 89.31 89 ASP A O 1
ATOM 696 N N . CYS A 1 90 ? 11.519 -13.318 -10.328 1.00 86.62 90 CYS A N 1
ATOM 697 C CA . CYS A 1 90 ? 12.744 -13.915 -9.819 1.00 86.62 90 CYS A CA 1
ATOM 698 C C . CYS A 1 90 ? 13.520 -14.621 -10.938 1.00 86.62 90 CYS A C 1
ATOM 700 O O . CYS A 1 90 ? 12.982 -15.506 -11.595 1.00 86.62 90 CYS A O 1
ATOM 702 N N . PHE A 1 91 ? 14.812 -14.323 -11.077 1.00 84.75 91 PHE A N 1
ATOM 703 C CA . PHE A 1 91 ? 15.714 -15.006 -12.010 1.00 84.75 91 PHE A CA 1
ATOM 704 C C . PHE A 1 91 ? 15.845 -16.510 -11.768 1.00 84.75 91 PHE A C 1
ATOM 706 O O . PHE A 1 91 ? 16.035 -17.259 -12.719 1.00 84.75 91 PHE A O 1
ATOM 713 N N . ASP A 1 92 ? 15.775 -16.953 -10.511 1.00 84.50 92 ASP A N 1
ATOM 714 C CA . ASP A 1 92 ? 16.071 -18.347 -10.171 1.00 84.50 92 ASP A CA 1
ATOM 715 C C . ASP A 1 92 ? 14.873 -19.272 -10.420 1.00 84.50 92 ASP A C 1
ATOM 717 O O . ASP A 1 92 ? 15.051 -20.436 -10.765 1.00 84.50 92 ASP A O 1
ATOM 721 N N . CYS A 1 93 ? 13.646 -18.776 -10.225 1.00 86.12 93 CYS A N 1
ATOM 722 C CA . CYS A 1 93 ? 12.442 -19.615 -10.266 1.00 86.12 93 CYS A CA 1
ATOM 723 C C . CYS A 1 93 ? 11.254 -19.026 -11.040 1.00 86.12 93 CYS A C 1
ATOM 725 O O . CYS A 1 93 ? 10.205 -19.661 -11.103 1.00 86.12 93 CYS A O 1
ATOM 727 N N . GLY A 1 94 ? 11.366 -17.808 -11.579 1.00 83.88 94 GLY A N 1
ATOM 728 C CA . GLY A 1 94 ? 10.279 -17.118 -12.283 1.00 83.88 94 GLY A CA 1
ATOM 729 C C . GLY A 1 94 ? 9.136 -16.611 -11.393 1.00 83.88 94 GLY A C 1
ATOM 730 O O . GLY A 1 94 ? 8.196 -16.004 -11.894 1.00 83.88 94 GLY A O 1
ATOM 731 N N . GLY A 1 95 ? 9.182 -16.836 -10.075 1.00 84.38 95 GLY A N 1
ATOM 732 C CA . GLY A 1 95 ? 8.156 -16.360 -9.143 1.00 84.38 95 GLY A CA 1
ATOM 733 C C . GLY A 1 95 ? 8.181 -14.841 -8.944 1.00 84.38 95 GLY A C 1
ATOM 734 O O . GLY A 1 95 ? 9.234 -14.213 -9.040 1.00 84.38 95 GLY A O 1
ATOM 735 N N . HIS A 1 96 ? 7.044 -14.241 -8.592 1.00 89.12 96 HIS A N 1
ATOM 736 C CA . HIS A 1 96 ? 6.953 -12.791 -8.393 1.00 89.12 96 HIS A CA 1
ATOM 737 C C . HIS A 1 96 ? 7.808 -12.308 -7.221 1.00 89.12 96 HIS A C 1
ATOM 739 O O . HIS A 1 96 ? 7.835 -12.939 -6.155 1.00 89.12 96 HIS A O 1
ATOM 745 N N . LEU A 1 97 ? 8.451 -11.154 -7.404 1.00 89.75 97 LEU A N 1
ATOM 746 C CA . LEU A 1 97 ? 9.153 -10.451 -6.340 1.00 89.75 97 LEU A CA 1
ATOM 747 C C . LEU A 1 97 ? 8.202 -9.506 -5.596 1.00 89.75 97 LEU A C 1
ATOM 749 O O . LEU A 1 97 ? 7.403 -8.787 -6.206 1.00 89.75 97 LEU A O 1
ATOM 753 N N . LEU A 1 98 ? 8.307 -9.495 -4.268 1.00 89.25 98 LEU A N 1
ATOM 754 C CA . LEU A 1 98 ? 7.577 -8.588 -3.388 1.00 89.25 98 LEU A CA 1
ATOM 755 C C . LEU A 1 98 ? 8.541 -7.665 -2.657 1.00 89.25 98 LEU A C 1
ATOM 757 O O . LEU A 1 98 ? 9.615 -8.084 -2.232 1.00 89.25 98 LEU A O 1
ATOM 761 N N . ARG A 1 99 ? 8.111 -6.420 -2.486 1.00 84.25 99 ARG A N 1
ATOM 762 C CA . ARG A 1 99 ? 8.792 -5.364 -1.756 1.00 84.25 99 ARG A CA 1
ATOM 763 C C . ARG A 1 99 ? 8.139 -5.199 -0.389 1.00 84.25 99 ARG A C 1
ATOM 765 O O . ARG A 1 99 ? 6.920 -5.004 -0.313 1.00 84.25 99 ARG A O 1
ATOM 772 N N . ARG A 1 100 ? 8.931 -5.270 0.680 1.00 74.25 100 ARG A N 1
ATOM 773 C CA . ARG A 1 100 ? 8.491 -4.937 2.040 1.00 74.25 100 ARG A CA 1
ATOM 774 C C . ARG A 1 100 ? 9.065 -3.581 2.420 1.00 74.25 100 ARG A C 1
ATOM 776 O O . ARG A 1 100 ? 10.273 -3.408 2.411 1.00 74.25 100 ARG A O 1
ATOM 783 N N . ILE A 1 101 ? 8.186 -2.635 2.732 1.00 63.75 101 ILE A N 1
ATOM 784 C CA . ILE A 1 101 ? 8.572 -1.327 3.263 1.00 63.75 101 ILE A CA 1
ATOM 785 C C . ILE A 1 101 ? 8.373 -1.422 4.773 1.00 63.75 101 ILE A C 1
ATOM 787 O O . ILE A 1 101 ? 7.226 -1.530 5.215 1.00 63.75 101 ILE A O 1
ATOM 791 N N . THR A 1 102 ? 9.458 -1.446 5.545 1.00 60.12 102 THR A N 1
ATOM 792 C CA . THR A 1 102 ? 9.387 -1.403 7.011 1.00 60.12 102 THR A CA 1
ATOM 793 C C . THR A 1 102 ? 9.023 0.010 7.487 1.00 60.12 102 THR A C 1
ATOM 795 O O . THR A 1 102 ? 9.063 0.977 6.717 1.00 60.12 102 THR A O 1
ATOM 798 N N . GLY A 1 103 ? 8.572 0.122 8.742 1.00 52.19 103 GLY A N 1
ATOM 799 C CA . GLY A 1 103 ? 8.093 1.379 9.337 1.00 52.19 103 GLY A CA 1
ATOM 800 C C . GLY A 1 103 ? 9.141 2.496 9.373 1.00 52.19 103 GLY A C 1
ATOM 801 O O . GLY A 1 103 ? 8.772 3.668 9.380 1.00 52.19 103 GLY A O 1
ATOM 802 N N . ASP A 1 104 ? 10.420 2.135 9.284 1.00 56.06 104 ASP A N 1
ATOM 803 C CA . ASP A 1 104 ? 11.558 3.040 9.466 1.00 56.06 104 ASP A CA 1
ATOM 804 C C . ASP A 1 104 ? 11.986 3.727 8.150 1.00 56.06 104 ASP A C 1
ATOM 806 O O . ASP A 1 104 ? 12.893 4.555 8.122 1.00 56.06 104 ASP A O 1
ATOM 810 N N . GLY A 1 105 ? 11.296 3.441 7.037 1.00 53.09 105 GLY A N 1
ATOM 811 C CA . GLY A 1 105 ? 11.581 4.009 5.718 1.00 53.09 105 GLY A CA 1
ATOM 812 C C . GLY A 1 105 ? 12.337 3.050 4.793 1.00 53.09 105 GLY A C 1
ATOM 813 O O . GLY A 1 105 ? 12.281 1.836 4.943 1.00 53.09 105 GLY A O 1
ATOM 814 N N . LEU A 1 106 ? 12.997 3.597 3.764 1.00 53.22 106 LEU A N 1
ATOM 815 C CA . LEU A 1 106 ? 13.682 2.836 2.700 1.00 53.22 106 LEU A CA 1
ATOM 816 C C . LEU A 1 106 ? 14.905 2.024 3.180 1.00 53.22 106 LEU A C 1
ATOM 818 O O . LEU A 1 106 ? 15.517 1.339 2.363 1.00 53.22 106 LEU A O 1
ATOM 822 N N . GLU A 1 107 ? 15.289 2.129 4.455 1.00 48.56 107 GLU A N 1
ATOM 823 C CA . GLU A 1 107 ? 16.552 1.591 4.982 1.00 48.56 107 GLU A CA 1
ATOM 824 C C . GLU A 1 107 ? 16.585 0.055 5.061 1.00 48.56 107 GLU A C 1
ATOM 826 O O . GLU A 1 107 ? 17.660 -0.527 4.936 1.00 48.56 107 GLU A O 1
ATOM 831 N N . GLU A 1 108 ? 15.430 -0.616 5.127 1.00 55.22 108 GLU A N 1
ATOM 832 C CA . GLU A 1 108 ? 15.327 -2.086 5.071 1.00 55.22 108 GLU A CA 1
ATOM 833 C C . GLU A 1 108 ? 14.414 -2.551 3.927 1.00 55.22 108 GLU A C 1
ATOM 835 O O . GLU A 1 108 ? 13.562 -3.433 4.068 1.00 55.22 108 GLU A O 1
ATOM 840 N N . ASP A 1 109 ? 14.564 -1.925 2.758 1.00 65.81 109 ASP A N 1
ATOM 841 C CA . ASP A 1 109 ? 13.860 -2.343 1.551 1.00 65.81 109 ASP A CA 1
ATOM 842 C C . ASP A 1 109 ? 14.402 -3.685 1.039 1.00 65.81 109 ASP A C 1
ATOM 844 O O . ASP A 1 109 ? 15.361 -3.764 0.267 1.00 65.81 109 ASP A O 1
ATOM 848 N N . HIS A 1 110 ? 13.789 -4.772 1.496 1.00 76.31 110 HIS A N 1
ATOM 849 C CA . HIS A 1 110 ? 14.128 -6.116 1.059 1.00 76.31 110 HIS A CA 1
ATOM 850 C C . HIS A 1 110 ? 13.133 -6.608 0.015 1.00 76.31 110 HIS A C 1
ATOM 852 O O . HIS A 1 110 ? 11.928 -6.741 0.263 1.00 76.31 110 HIS A O 1
ATOM 858 N N . VAL A 1 111 ? 13.660 -6.943 -1.162 1.00 88.12 111 VAL A N 1
ATOM 859 C CA . VAL A 1 111 ? 12.891 -7.577 -2.230 1.00 88.12 111 VAL A CA 1
ATOM 860 C C . VAL A 1 111 ? 13.043 -9.086 -2.114 1.00 88.12 111 VAL A C 1
ATOM 862 O O . VAL A 1 111 ? 14.154 -9.602 -2.146 1.00 88.12 111 VAL A O 1
ATOM 865 N N . THR A 1 112 ? 11.936 -9.807 -1.960 1.00 90.56 112 THR A N 1
ATOM 866 C CA . THR A 1 112 ? 11.952 -11.261 -1.734 1.00 90.56 112 THR A CA 1
ATOM 867 C C . THR A 1 112 ? 11.064 -11.976 -2.740 1.00 90.56 112 THR A C 1
ATOM 869 O O . THR A 1 112 ? 9.961 -11.518 -3.046 1.00 90.56 112 THR A O 1
ATOM 872 N N . CYS A 1 113 ? 11.517 -13.123 -3.243 1.00 89.44 113 CYS A N 1
ATOM 873 C CA . CYS A 1 113 ? 10.680 -13.975 -4.078 1.00 89.44 113 CYS A CA 1
ATOM 874 C C . CYS A 1 113 ? 9.569 -14.658 -3.267 1.00 89.44 113 CYS A C 1
ATOM 876 O O . CYS A 1 113 ? 9.786 -15.179 -2.175 1.00 89.44 113 CYS A O 1
ATOM 878 N N . THR A 1 114 ? 8.372 -14.719 -3.843 1.00 88.19 114 THR A N 1
ATOM 879 C CA . THR A 1 114 ? 7.217 -15.426 -3.265 1.00 88.19 114 THR A CA 1
ATOM 880 C C . THR A 1 114 ? 7.352 -16.944 -3.240 1.00 88.19 114 THR A C 1
ATOM 882 O O . THR A 1 114 ? 6.711 -17.577 -2.409 1.00 88.19 114 THR A O 1
ATOM 885 N N . VAL A 1 115 ? 8.163 -17.518 -4.132 1.00 86.69 115 VAL A N 1
ATOM 886 C CA . VAL A 1 115 ? 8.252 -18.971 -4.341 1.00 86.69 115 VAL A CA 1
ATOM 887 C C . VAL A 1 115 ? 9.495 -19.554 -3.681 1.00 86.69 115 VAL A C 1
ATOM 889 O O . VAL A 1 115 ? 9.385 -20.402 -2.804 1.00 86.69 115 VAL A O 1
ATOM 892 N N . CYS A 1 116 ? 10.687 -19.107 -4.084 1.00 89.12 116 CYS A N 1
ATOM 893 C CA . CYS A 1 116 ? 11.942 -19.646 -3.550 1.00 89.12 116 CYS A CA 1
ATOM 894 C C . CYS A 1 116 ? 12.487 -18.862 -2.349 1.00 89.12 116 CYS A C 1
ATOM 896 O O . CYS A 1 116 ? 13.529 -19.223 -1.813 1.00 89.12 116 CYS A O 1
ATOM 898 N N . HIS A 1 117 ? 11.811 -17.779 -1.948 1.00 87.19 117 HIS A N 1
ATOM 899 C CA . HIS A 1 117 ? 12.170 -16.939 -0.800 1.00 87.19 117 HIS A CA 1
ATOM 900 C C . HIS A 1 117 ? 13.580 -16.340 -0.824 1.00 87.19 117 HIS A C 1
ATOM 902 O O . HIS A 1 117 ? 14.044 -15.819 0.186 1.00 87.19 117 HIS A O 1
ATOM 908 N N . VAL A 1 118 ? 14.249 -16.348 -1.981 1.00 89.81 118 VAL A N 1
ATOM 909 C CA . VAL A 1 118 ? 15.520 -15.648 -2.145 1.00 89.81 118 VAL A CA 1
ATOM 910 C C . VAL A 1 118 ? 15.308 -14.148 -1.938 1.00 89.81 118 VAL A C 1
ATOM 912 O O . VAL A 1 118 ? 14.365 -13.559 -2.480 1.00 89.81 118 VAL A O 1
ATOM 915 N N . GLN A 1 119 ? 16.191 -13.542 -1.154 1.00 90.19 119 GLN A N 1
ATOM 916 C CA . GLN A 1 119 ? 16.241 -12.104 -0.937 1.00 90.19 119 GLN A CA 1
ATOM 917 C C . GLN A 1 119 ? 17.210 -11.474 -1.938 1.00 90.19 119 GLN A C 1
ATOM 919 O O . GLN A 1 119 ? 18.288 -12.007 -2.209 1.00 90.19 119 GLN A O 1
ATOM 924 N N . TYR A 1 120 ? 16.796 -10.369 -2.547 1.00 89.62 120 TYR A N 1
ATOM 925 C CA . TYR A 1 120 ? 17.569 -9.663 -3.555 1.00 89.62 120 TYR A CA 1
ATOM 926 C C . TYR A 1 120 ? 18.266 -8.461 -2.938 1.00 89.62 120 TYR A C 1
ATOM 928 O O . TYR A 1 120 ? 17.622 -7.546 -2.431 1.00 89.62 120 TYR A O 1
ATOM 936 N N . GLU A 1 121 ? 19.587 -8.448 -3.080 1.00 88.12 121 GLU A N 1
ATOM 937 C CA . GLU A 1 121 ? 20.388 -7.240 -2.926 1.00 88.12 121 GLU A CA 1
ATOM 938 C C . GLU A 1 121 ? 19.990 -6.189 -3.979 1.00 88.12 121 GLU A C 1
ATOM 940 O O . GLU A 1 121 ? 19.580 -6.561 -5.091 1.00 88.12 121 GLU A O 1
ATOM 945 N N . PRO A 1 122 ? 20.165 -4.882 -3.700 1.00 86.25 122 PRO A N 1
ATOM 946 C CA . PRO A 1 122 ? 19.736 -3.808 -4.596 1.00 86.25 122 PRO A CA 1
ATOM 947 C C . PRO A 1 122 ? 20.238 -3.958 -6.038 1.00 86.25 122 PRO A C 1
ATOM 949 O O . PRO A 1 122 ? 19.483 -3.763 -6.987 1.00 86.25 122 PRO A O 1
ATOM 952 N N . SER A 1 123 ? 21.493 -4.369 -6.235 1.00 88.94 123 SER A N 1
ATOM 953 C CA . SER A 1 123 ? 22.078 -4.575 -7.569 1.00 88.94 123 SER A CA 1
ATOM 954 C C . SER A 1 123 ? 21.405 -5.713 -8.345 1.00 88.94 123 SER A C 1
ATOM 956 O O . SER A 1 123 ? 21.136 -5.575 -9.542 1.00 88.94 123 SER A O 1
ATOM 958 N N . ARG A 1 124 ? 21.078 -6.820 -7.667 1.00 89.38 124 ARG A N 1
ATOM 959 C CA . ARG A 1 124 ? 20.393 -7.977 -8.259 1.00 89.38 124 ARG A CA 1
ATOM 960 C C . ARG A 1 124 ? 18.948 -7.643 -8.611 1.00 89.38 124 ARG A C 1
ATOM 962 O O . ARG A 1 124 ? 18.476 -8.009 -9.685 1.00 89.38 124 ARG A O 1
ATOM 969 N N . TYR A 1 125 ? 18.272 -6.892 -7.747 1.00 89.56 125 TYR A N 1
ATOM 970 C CA . TYR A 1 125 ? 16.935 -6.382 -8.028 1.00 89.56 125 TYR A CA 1
ATOM 971 C C . TYR A 1 125 ? 16.913 -5.393 -9.198 1.00 89.56 125 TYR A C 1
ATOM 973 O O . TYR A 1 125 ? 16.078 -5.525 -10.091 1.00 89.56 125 TYR A O 1
ATOM 981 N N . MET A 1 126 ? 17.879 -4.474 -9.274 1.00 88.88 126 MET A N 1
ATOM 982 C CA . MET A 1 126 ? 18.013 -3.572 -10.422 1.00 88.88 126 MET A CA 1
ATOM 983 C C . MET A 1 126 ? 18.227 -4.328 -11.738 1.00 88.88 126 MET A C 1
ATOM 985 O O . MET A 1 126 ? 17.713 -3.908 -12.775 1.00 88.88 126 MET A O 1
ATOM 989 N N . LEU A 1 127 ? 18.951 -5.449 -11.716 1.00 89.12 127 LEU A N 1
ATOM 990 C CA . LEU A 1 127 ? 19.093 -6.310 -12.889 1.00 89.12 127 LEU A CA 1
ATOM 991 C C . LEU A 1 127 ? 17.759 -6.973 -13.273 1.00 89.12 127 LEU A C 1
ATOM 993 O O . LEU A 1 127 ? 17.424 -7.004 -14.454 1.00 89.12 127 LEU A O 1
ATOM 997 N N . ALA A 1 128 ? 16.978 -7.438 -12.295 1.00 87.25 128 ALA A N 1
ATOM 998 C CA . ALA A 1 128 ? 15.662 -8.038 -12.530 1.00 87.25 128 ALA A CA 1
ATOM 999 C C . ALA A 1 128 ? 14.657 -7.031 -13.105 1.00 87.25 128 ALA A C 1
ATOM 1001 O O . ALA A 1 128 ? 13.949 -7.344 -14.058 1.00 87.25 128 ALA A O 1
ATOM 1002 N N . LEU A 1 129 ? 14.650 -5.793 -12.599 1.00 86.94 129 LEU A N 1
ATOM 1003 C CA . LEU A 1 129 ? 13.854 -4.702 -13.168 1.00 86.94 129 LEU A CA 1
ATOM 1004 C C . LEU A 1 129 ? 14.257 -4.389 -14.611 1.00 86.94 129 LEU A C 1
ATOM 1006 O O . LEU A 1 129 ? 13.391 -4.184 -15.457 1.00 86.94 129 LEU A O 1
ATOM 1010 N N . LYS A 1 130 ? 15.562 -4.369 -14.910 1.00 85.50 130 LYS A N 1
ATOM 1011 C CA . LYS A 1 130 ? 16.048 -4.170 -16.282 1.00 85.50 130 LYS A CA 1
ATOM 1012 C C . LYS A 1 130 ? 15.613 -5.301 -17.209 1.00 85.50 130 LYS A C 1
ATOM 1014 O O . LYS A 1 130 ? 15.174 -5.008 -18.314 1.00 85.50 130 LYS A O 1
ATOM 1019 N N . ALA A 1 131 ? 15.706 -6.554 -16.765 1.00 80.94 131 ALA A N 1
ATOM 1020 C CA . ALA A 1 131 ? 15.252 -7.708 -17.537 1.00 80.94 131 ALA A CA 1
ATOM 1021 C C . ALA A 1 131 ? 13.741 -7.641 -17.802 1.00 80.94 131 ALA A C 1
ATOM 1023 O O . ALA A 1 131 ? 13.328 -7.690 -18.954 1.00 80.94 131 ALA A O 1
ATOM 1024 N N . ALA A 1 132 ? 12.931 -7.386 -16.770 1.00 80.69 132 ALA A N 1
ATOM 1025 C CA . ALA A 1 132 ? 11.484 -7.229 -16.914 1.00 80.69 132 ALA A CA 1
ATOM 1026 C C . ALA A 1 132 ? 11.110 -6.073 -17.859 1.00 80.69 132 ALA A C 1
ATOM 1028 O O . ALA A 1 132 ? 10.197 -6.197 -18.674 1.00 80.69 132 ALA A O 1
ATOM 1029 N N . ALA A 1 133 ? 11.834 -4.952 -17.786 1.00 79.56 133 ALA A N 1
ATOM 1030 C CA . ALA A 1 133 ? 11.659 -3.842 -18.715 1.00 79.56 133 ALA A CA 1
ATOM 1031 C C . ALA A 1 133 ? 12.035 -4.227 -20.154 1.00 79.56 133 ALA A C 1
ATOM 1033 O O . ALA A 1 133 ? 11.376 -3.771 -21.085 1.00 79.56 133 ALA A O 1
ATOM 1034 N N . TRP A 1 134 ? 13.064 -5.059 -20.335 1.00 75.00 134 TRP A N 1
ATOM 1035 C CA . TRP A 1 134 ? 13.493 -5.557 -21.641 1.00 75.00 134 TRP A CA 1
ATOM 1036 C C . TRP A 1 134 ? 12.483 -6.530 -22.250 1.00 75.00 134 TRP A C 1
ATOM 1038 O O . TRP A 1 134 ? 12.120 -6.389 -23.415 1.00 75.00 134 TRP A O 1
ATOM 1048 N N . ASP A 1 135 ? 11.953 -7.451 -21.449 1.00 72.31 135 ASP A N 1
ATOM 1049 C CA . ASP A 1 135 ? 10.907 -8.381 -21.877 1.00 72.31 135 ASP A CA 1
ATOM 1050 C C . ASP A 1 135 ? 9.624 -7.625 -22.245 1.00 72.31 135 ASP A C 1
ATOM 1052 O O . ASP A 1 135 ? 9.014 -7.875 -23.283 1.00 72.31 135 ASP A O 1
ATOM 1056 N N . ALA A 1 136 ? 9.254 -6.616 -21.449 1.00 74.12 136 ALA A N 1
ATOM 1057 C CA . ALA A 1 136 ? 8.132 -5.731 -21.751 1.00 74.12 136 ALA A CA 1
ATOM 1058 C C . ALA A 1 136 ? 8.399 -4.790 -22.939 1.00 74.12 136 ALA A C 1
ATOM 1060 O O . ALA A 1 136 ? 7.460 -4.192 -23.474 1.00 74.12 136 ALA A O 1
ATOM 1061 N N . ALA A 1 137 ? 9.657 -4.636 -23.365 1.00 81.12 137 ALA A N 1
ATOM 1062 C CA . ALA A 1 137 ? 10.022 -3.755 -24.464 1.00 81.12 137 ALA A CA 1
ATOM 1063 C C . ALA A 1 137 ? 9.648 -4.320 -25.836 1.00 81.12 137 ALA A C 1
ATOM 1065 O O . ALA A 1 137 ? 9.756 -3.577 -26.810 1.00 81.12 137 ALA A O 1
ATOM 1066 N N . ARG A 1 138 ? 9.181 -5.574 -25.915 1.00 85.50 138 ARG A N 1
ATOM 1067 C CA . ARG A 1 138 ? 8.652 -6.213 -27.122 1.00 85.50 138 ARG A CA 1
ATOM 1068 C C . ARG A 1 138 ? 7.276 -6.812 -26.866 1.00 85.50 138 ARG A C 1
ATOM 1070 O O . ARG A 1 138 ? 7.065 -7.532 -25.900 1.00 85.50 138 ARG A O 1
ATOM 1077 N N . VAL A 1 139 ? 6.338 -6.562 -27.768 1.00 86.88 139 VAL A N 1
ATOM 1078 C CA . VAL A 1 139 ? 4.989 -7.130 -27.704 1.00 86.88 139 VAL A CA 1
ATOM 1079 C C . VAL A 1 139 ? 4.516 -7.528 -29.095 1.00 86.88 139 VAL A C 1
ATOM 1081 O O . VAL A 1 139 ? 4.736 -6.805 -30.063 1.00 86.88 139 VAL A O 1
ATOM 1084 N N . VAL A 1 140 ? 3.834 -8.668 -29.200 1.00 89.25 140 VAL A N 1
ATOM 1085 C CA . VAL A 1 140 ? 3.140 -9.071 -30.429 1.00 89.25 140 VAL A CA 1
ATOM 1086 C C . VAL A 1 140 ? 1.665 -8.716 -30.286 1.00 89.25 140 VAL A C 1
ATOM 1088 O O . VAL A 1 140 ? 1.009 -9.111 -29.320 1.00 89.25 140 VAL A O 1
ATOM 1091 N N . ARG A 1 141 ? 1.137 -7.936 -31.228 1.00 84.31 141 ARG A N 1
ATOM 1092 C CA . ARG A 1 141 ? -0.269 -7.516 -31.267 1.00 84.31 141 ARG A CA 1
ATOM 1093 C C . ARG A 1 141 ? -0.757 -7.563 -32.699 1.00 84.31 141 ARG A C 1
ATOM 1095 O O . ARG A 1 141 ? -0.084 -7.055 -33.585 1.00 84.31 141 ARG A O 1
ATOM 1102 N N . ASP A 1 142 ? -1.924 -8.167 -32.895 1.00 87.69 142 ASP A N 1
ATOM 1103 C CA . ASP A 1 142 ? -2.557 -8.299 -34.211 1.00 87.69 142 ASP A CA 1
ATOM 1104 C C . ASP A 1 142 ? -1.653 -9.022 -35.237 1.00 87.69 142 ASP A C 1
ATOM 1106 O O . ASP A 1 142 ? -1.700 -8.751 -36.429 1.00 87.69 142 ASP A O 1
ATOM 1110 N N . GLY A 1 143 ? -0.797 -9.939 -34.758 1.00 89.94 143 GLY A N 1
ATOM 1111 C CA . GLY A 1 143 ? 0.199 -10.647 -35.574 1.00 89.94 143 GLY A CA 1
ATOM 1112 C C . GLY A 1 143 ? 1.457 -9.835 -35.906 1.00 89.94 143 GLY A C 1
ATOM 1113 O O . GLY A 1 143 ? 2.393 -10.383 -36.478 1.00 89.94 143 GLY A O 1
ATOM 1114 N N . GLU A 1 144 ? 1.520 -8.563 -35.516 1.00 91.19 144 GLU A N 1
ATOM 1115 C CA . GLU A 1 144 ? 2.666 -7.687 -35.752 1.00 91.19 144 GLU A CA 1
ATOM 1116 C C . GLU A 1 144 ? 3.548 -7.574 -34.503 1.00 91.19 144 GLU A C 1
ATOM 1118 O O . GLU A 1 144 ? 3.054 -7.530 -33.371 1.00 91.19 144 GLU A O 1
ATOM 1123 N N . ALA A 1 145 ? 4.864 -7.495 -34.707 1.00 92.31 145 ALA A N 1
ATOM 1124 C CA . ALA A 1 145 ? 5.826 -7.242 -33.644 1.00 92.31 145 ALA A CA 1
ATOM 1125 C C . ALA A 1 145 ? 5.993 -5.734 -33.413 1.00 92.31 145 ALA A C 1
ATOM 1127 O O . ALA A 1 145 ? 6.208 -4.953 -34.343 1.00 92.31 145 ALA A O 1
ATOM 1128 N N . TRP A 1 146 ? 5.937 -5.335 -32.148 1.00 93.00 146 TRP A N 1
ATOM 1129 C CA . TRP A 1 146 ? 6.085 -3.961 -31.692 1.00 93.00 146 TRP A CA 1
ATOM 1130 C C . TRP A 1 146 ? 7.179 -3.902 -30.639 1.00 93.00 146 TRP A C 1
ATOM 1132 O O . TRP A 1 146 ? 7.244 -4.770 -29.769 1.00 93.00 146 TRP A O 1
ATOM 1142 N N . ALA A 1 147 ? 8.012 -2.870 -30.678 1.00 91.94 147 ALA A N 1
ATOM 1143 C CA . ALA A 1 147 ? 9.081 -2.699 -29.708 1.00 91.94 147 ALA A CA 1
ATOM 1144 C C . ALA A 1 147 ? 9.248 -1.239 -29.285 1.00 91.94 147 ALA A C 1
ATOM 1146 O O . ALA A 1 147 ? 8.853 -0.318 -30.000 1.00 91.94 147 ALA A O 1
ATOM 1147 N N . THR A 1 148 ? 9.817 -0.998 -28.107 1.00 91.38 148 THR A N 1
ATOM 1148 C CA . THR A 1 148 ? 10.154 0.374 -27.704 1.00 91.38 148 THR A CA 1
ATOM 1149 C C . THR A 1 148 ? 11.307 0.915 -28.561 1.00 91.38 148 THR A C 1
ATOM 1151 O O . THR A 1 148 ? 12.180 0.144 -28.973 1.00 91.38 148 THR A O 1
ATOM 1154 N N . PRO A 1 149 ? 11.374 2.241 -28.804 1.00 88.56 149 PRO A N 1
ATOM 1155 C CA . PRO A 1 149 ? 12.487 2.840 -29.540 1.00 88.56 149 PRO A CA 1
ATOM 1156 C C . PRO A 1 149 ? 13.864 2.500 -28.955 1.00 88.56 149 PRO A C 1
ATOM 1158 O O . PRO A 1 149 ? 14.809 2.296 -29.710 1.00 88.56 149 PRO A O 1
ATOM 1161 N N . ALA A 1 150 ? 13.969 2.405 -27.625 1.00 85.56 150 ALA A N 1
ATOM 1162 C CA . ALA A 1 150 ? 15.206 2.062 -26.928 1.00 85.56 150 ALA A CA 1
ATOM 1163 C C . ALA A 1 150 ? 15.652 0.611 -27.189 1.00 85.56 150 ALA A C 1
ATOM 1165 O O . ALA A 1 150 ? 16.833 0.378 -27.439 1.00 85.56 150 ALA A O 1
ATOM 1166 N N . SER A 1 151 ? 14.721 -0.353 -27.193 1.00 86.88 151 SER A N 1
ATOM 1167 C CA . SER A 1 151 ? 15.043 -1.747 -27.539 1.00 86.88 151 SER A CA 1
ATOM 1168 C C . SER A 1 151 ? 15.536 -1.850 -28.980 1.00 86.88 151 SER A C 1
ATOM 1170 O O . SER A 1 151 ? 16.603 -2.401 -29.218 1.00 86.88 151 SER A O 1
ATOM 1172 N N . LEU A 1 152 ? 14.819 -1.255 -29.940 1.00 89.12 152 LEU A N 1
ATOM 1173 C CA . LEU A 1 152 ? 15.225 -1.315 -31.349 1.00 89.12 152 LEU A CA 1
ATOM 1174 C C . LEU A 1 152 ? 16.540 -0.590 -31.628 1.00 89.12 152 LEU A C 1
ATOM 1176 O O . LEU A 1 152 ? 17.307 -1.024 -32.483 1.00 89.12 152 LEU A O 1
ATOM 1180 N N . ALA A 1 153 ? 16.813 0.504 -30.917 1.00 86.62 153 ALA A N 1
ATOM 1181 C CA . ALA A 1 153 ? 18.086 1.211 -31.006 1.00 86.62 153 ALA A CA 1
ATOM 1182 C C . ALA A 1 153 ? 19.254 0.283 -30.660 1.00 86.62 153 ALA A C 1
ATOM 1184 O O . ALA A 1 153 ? 20.237 0.222 -31.398 1.00 86.62 153 ALA A O 1
ATOM 1185 N N . HIS A 1 154 ? 19.114 -0.470 -29.569 1.00 84.62 154 HIS A N 1
ATOM 1186 C CA . HIS A 1 154 ? 20.111 -1.441 -29.144 1.00 84.62 154 HIS A CA 1
ATOM 1187 C C . HIS A 1 154 ? 20.289 -2.564 -30.169 1.00 84.62 154 HIS A C 1
ATOM 1189 O O . HIS A 1 154 ? 21.411 -2.802 -30.609 1.00 84.62 154 HIS A O 1
ATOM 1195 N N . ASP A 1 155 ? 19.196 -3.201 -30.594 1.00 85.00 155 ASP A N 1
ATOM 1196 C CA . ASP A 1 155 ? 19.262 -4.383 -31.463 1.00 85.00 155 ASP A CA 1
ATOM 1197 C C . ASP A 1 155 ? 19.794 -4.063 -32.864 1.00 85.00 155 ASP A C 1
ATOM 1199 O O . ASP A 1 155 ? 20.551 -4.837 -33.441 1.00 85.00 155 ASP A O 1
ATOM 1203 N N . LEU A 1 156 ? 19.428 -2.897 -33.404 1.00 86.31 156 LEU A N 1
ATOM 1204 C CA . LEU A 1 156 ? 19.861 -2.450 -34.729 1.00 86.31 156 LEU A CA 1
ATOM 1205 C C . LEU A 1 156 ? 21.181 -1.665 -34.691 1.00 86.31 156 LEU A C 1
ATOM 1207 O O . LEU A 1 156 ? 21.617 -1.157 -35.724 1.00 86.31 156 LEU A O 1
ATOM 1211 N N . GLY A 1 157 ? 21.789 -1.473 -33.514 1.00 85.50 157 GLY A N 1
ATOM 1212 C CA . GLY A 1 157 ? 22.981 -0.632 -33.356 1.00 85.50 157 GLY A CA 1
ATOM 1213 C C . GLY A 1 157 ? 22.779 0.811 -33.844 1.00 85.50 157 GLY A C 1
ATOM 1214 O O . GLY A 1 157 ? 23.690 1.423 -34.404 1.00 85.50 157 GLY A O 1
ATOM 1215 N N . ARG A 1 158 ? 21.568 1.365 -33.693 1.00 86.75 158 ARG A N 1
ATOM 1216 C CA . ARG A 1 158 ? 21.199 2.731 -34.109 1.00 86.75 158 ARG A CA 1
ATOM 1217 C C . ARG A 1 158 ? 20.945 3.621 -32.899 1.00 86.75 158 ARG A C 1
ATOM 1219 O O . ARG A 1 158 ? 20.651 3.152 -31.810 1.00 86.75 158 ARG A O 1
ATOM 1226 N N . SER A 1 159 ? 21.012 4.939 -33.090 1.00 90.50 159 SER A N 1
ATOM 1227 C CA . SER A 1 159 ? 20.636 5.864 -32.017 1.00 90.50 159 SER A CA 1
ATOM 1228 C C . SER A 1 159 ? 19.117 5.865 -31.803 1.00 90.50 159 SER A C 1
ATOM 1230 O O . SER A 1 159 ? 18.345 5.914 -32.765 1.00 90.50 159 SER A O 1
ATOM 1232 N N . GLU A 1 160 ? 18.677 5.885 -30.543 1.00 89.75 160 GLU A N 1
ATOM 1233 C CA . GLU A 1 160 ? 17.253 6.015 -30.200 1.00 89.75 160 GLU A CA 1
ATOM 1234 C C . GLU A 1 160 ? 16.650 7.305 -30.775 1.00 89.75 160 GLU A C 1
ATOM 1236 O O . GLU A 1 160 ? 15.509 7.316 -31.235 1.00 89.75 160 GLU A O 1
ATOM 1241 N N . VAL A 1 161 ? 17.441 8.383 -30.829 1.00 91.25 161 VAL A N 1
ATOM 1242 C CA . VAL A 1 161 ? 17.049 9.665 -31.434 1.00 91.25 161 VAL A CA 1
ATOM 1243 C C . VAL A 1 161 ? 16.657 9.484 -32.901 1.00 91.25 161 VAL A C 1
ATOM 1245 O O . VAL A 1 161 ? 15.663 10.058 -33.344 1.00 91.25 161 VAL A O 1
ATOM 1248 N N . THR A 1 162 ? 17.381 8.651 -33.654 1.00 92.00 162 THR A N 1
ATOM 1249 C CA . THR A 1 162 ? 17.055 8.351 -35.055 1.00 92.00 162 THR A CA 1
ATOM 1250 C C . THR A 1 162 ? 15.696 7.666 -35.169 1.00 92.00 162 THR A C 1
ATOM 1252 O O . THR A 1 162 ? 14.855 8.122 -35.942 1.00 92.00 162 THR A O 1
ATOM 1255 N N . ILE A 1 163 ? 15.445 6.633 -34.365 1.00 90.31 163 ILE A N 1
ATOM 1256 C CA . ILE A 1 163 ? 14.179 5.886 -34.394 1.00 90.31 163 ILE A CA 1
ATOM 1257 C C . ILE A 1 163 ? 13.014 6.785 -33.957 1.00 90.31 163 ILE A C 1
ATOM 1259 O O . ILE A 1 163 ? 11.980 6.826 -34.624 1.00 90.31 163 ILE A O 1
ATOM 1263 N N . ARG A 1 164 ? 13.200 7.600 -32.910 1.00 91.38 164 ARG A N 1
ATOM 1264 C CA . ARG A 1 164 ? 12.219 8.619 -32.495 1.00 91.38 164 ARG A CA 1
ATOM 1265 C C . ARG A 1 164 ? 11.968 9.661 -33.580 1.00 91.38 164 ARG A C 1
ATOM 1267 O O . ARG A 1 164 ? 10.836 10.097 -33.749 1.00 91.38 164 ARG A O 1
ATOM 1274 N N . SER A 1 165 ? 12.987 10.051 -34.344 1.00 94.06 165 SER A N 1
ATOM 1275 C CA . SER A 1 165 ? 12.804 10.984 -35.460 1.00 94.06 165 SER A CA 1
ATOM 1276 C C . SER A 1 165 ? 11.958 10.379 -36.583 1.00 94.06 165 SER A C 1
ATOM 1278 O O . SER A 1 165 ? 11.138 11.084 -37.164 1.00 94.06 165 SER A O 1
ATOM 1280 N N . TRP A 1 166 ? 12.107 9.079 -36.866 1.00 93.81 166 TRP A N 1
ATOM 1281 C CA . TRP A 1 166 ? 11.258 8.373 -37.828 1.00 93.81 166 TRP A CA 1
ATOM 1282 C C . TRP A 1 166 ? 9.822 8.282 -37.325 1.00 93.81 166 TRP 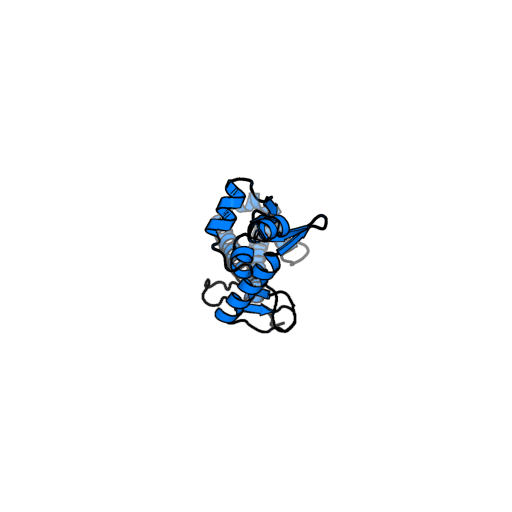A C 1
ATOM 1284 O O . TRP A 1 166 ? 8.898 8.547 -38.086 1.00 93.81 166 TRP A O 1
ATOM 1294 N N . GLN A 1 167 ? 9.642 8.005 -36.034 1.00 92.88 167 GLN A N 1
ATOM 1295 C CA . GLN A 1 167 ? 8.332 8.005 -35.391 1.00 92.88 167 GLN A CA 1
ATOM 1296 C C . GLN A 1 167 ? 7.644 9.377 -35.496 1.00 92.88 167 GLN A C 1
ATOM 1298 O O . GLN A 1 167 ? 6.505 9.461 -35.939 1.00 92.88 167 GLN A O 1
ATOM 1303 N N . LEU A 1 168 ? 8.335 10.459 -35.116 1.00 91.44 168 LEU A N 1
ATOM 1304 C CA . LEU A 1 168 ? 7.799 11.828 -35.140 1.00 91.44 168 LEU A CA 1
ATOM 1305 C C . LEU A 1 168 ? 7.476 12.323 -36.553 1.00 91.44 168 LEU A C 1
ATOM 1307 O O . LEU A 1 168 ? 6.628 13.191 -36.720 1.00 91.44 168 LEU A O 1
ATOM 1311 N N . ARG A 1 169 ? 8.164 11.789 -37.564 1.00 92.81 169 ARG A N 1
ATOM 1312 C CA . ARG A 1 169 ? 7.908 12.073 -38.982 1.00 92.81 169 ARG A CA 1
ATOM 1313 C C . ARG A 1 169 ? 6.872 11.130 -39.599 1.00 92.81 169 ARG A C 1
ATOM 1315 O O . ARG A 1 169 ? 6.742 11.134 -40.818 1.00 92.81 169 ARG A O 1
ATOM 1322 N N . GLU A 1 170 ? 6.217 10.296 -38.788 1.00 91.75 170 GLU A N 1
ATOM 1323 C CA . GLU A 1 170 ? 5.230 9.293 -39.217 1.00 91.75 170 GLU A CA 1
ATOM 1324 C C . GLU A 1 170 ? 5.779 8.315 -40.273 1.00 91.75 170 GLU A C 1
ATOM 1326 O O . GLU A 1 170 ? 5.055 7.766 -41.096 1.00 91.75 170 GLU A O 1
ATOM 1331 N N . GLN A 1 171 ? 7.094 8.084 -40.252 1.00 91.69 171 GLN A N 1
ATOM 1332 C CA . GLN A 1 171 ? 7.793 7.195 -41.187 1.00 91.69 171 GLN A CA 1
ATOM 1333 C C . GLN A 1 171 ? 7.780 5.735 -40.739 1.00 91.69 171 GLN A C 1
ATOM 1335 O O . GLN A 1 171 ? 8.135 4.862 -41.524 1.00 91.69 171 GLN A O 1
ATOM 1340 N N . VAL A 1 172 ? 7.428 5.492 -39.479 1.00 94.81 172 VAL A N 1
ATOM 1341 C CA . VAL A 1 172 ? 7.218 4.169 -38.893 1.00 94.81 172 VAL A CA 1
ATOM 1342 C C . VAL A 1 172 ? 5.949 4.232 -38.058 1.00 94.81 172 VAL A C 1
ATOM 1344 O O . VAL A 1 172 ? 5.695 5.237 -37.381 1.00 94.81 172 VAL A O 1
ATOM 1347 N N . ARG A 1 173 ? 5.135 3.178 -38.095 1.00 95.19 173 ARG A N 1
ATOM 1348 C CA . ARG A 1 173 ? 3.914 3.118 -37.294 1.00 95.19 173 ARG A CA 1
ATOM 1349 C C . ARG A 1 173 ? 4.273 3.046 -35.819 1.00 95.19 173 ARG A C 1
ATOM 1351 O O . ARG A 1 173 ? 5.222 2.374 -35.413 1.00 95.19 173 ARG A O 1
ATOM 1358 N N . SER A 1 174 ? 3.484 3.733 -35.000 1.00 93.88 174 SER A N 1
ATOM 1359 C CA . SER A 1 174 ? 3.630 3.708 -33.549 1.00 93.88 174 SER A CA 1
ATOM 1360 C C . SER A 1 174 ? 2.286 3.556 -32.857 1.00 93.88 174 SER A C 1
ATOM 1362 O O . SER A 1 174 ? 1.247 3.960 -33.378 1.00 93.88 174 SER A O 1
ATOM 1364 N N . ARG A 1 175 ? 2.303 2.937 -31.680 1.00 92.81 175 ARG A N 1
ATOM 1365 C CA . ARG A 1 175 ? 1.123 2.709 -30.849 1.00 92.81 175 ARG A CA 1
ATOM 1366 C C . ARG A 1 175 ? 1.496 2.894 -29.387 1.00 92.81 175 ARG A C 1
ATOM 1368 O O . ARG A 1 175 ? 2.610 2.588 -28.970 1.00 92.81 175 ARG A O 1
ATOM 1375 N N . ARG A 1 176 ? 0.548 3.384 -28.591 1.00 89.50 176 ARG A N 1
ATOM 1376 C CA . ARG A 1 176 ? 0.707 3.499 -27.141 1.00 89.50 176 ARG A CA 1
ATOM 1377 C C . ARG A 1 176 ? 0.025 2.324 -26.449 1.00 89.50 176 ARG A C 1
ATOM 1379 O O . ARG A 1 176 ? -1.165 2.109 -26.656 1.00 89.50 176 ARG A O 1
ATOM 1386 N N . ILE A 1 177 ? 0.761 1.578 -25.633 1.00 82.38 177 ILE A N 1
ATOM 1387 C CA . ILE A 1 177 ? 0.258 0.426 -24.874 1.00 82.38 177 ILE A CA 1
ATOM 1388 C C . ILE A 1 177 ? 0.623 0.661 -23.409 1.00 82.38 177 ILE A C 1
ATOM 1390 O O . ILE A 1 177 ? 1.796 0.814 -23.081 1.00 82.38 177 ILE A O 1
ATOM 1394 N N . GLY A 1 178 ? -0.380 0.778 -22.534 1.00 76.88 178 GLY A N 1
ATOM 1395 C CA . GLY A 1 178 ? -0.148 1.066 -21.110 1.00 76.88 178 GLY A CA 1
ATOM 1396 C C . GLY A 1 178 ? 0.609 2.379 -20.852 1.00 76.88 178 GLY A C 1
ATOM 1397 O O . GLY A 1 178 ? 1.395 2.460 -19.919 1.00 76.88 178 GLY A O 1
ATOM 1398 N N . GLY A 1 179 ? 0.439 3.391 -21.713 1.00 78.31 179 GLY A N 1
ATOM 1399 C CA . GLY A 1 179 ? 1.153 4.675 -21.620 1.00 78.31 179 GLY A CA 1
ATOM 1400 C C . GLY A 1 179 ? 2.552 4.691 -22.253 1.00 78.31 179 GLY A C 1
ATOM 1401 O O . GLY A 1 179 ? 3.062 5.774 -22.557 1.00 78.31 179 GLY A O 1
ATOM 1402 N N . ILE A 1 180 ? 3.124 3.523 -22.553 1.00 82.88 180 ILE A N 1
ATOM 1403 C CA . ILE A 1 180 ? 4.431 3.361 -23.201 1.00 82.88 180 ILE A CA 1
ATOM 1404 C C . ILE A 1 180 ? 4.258 3.395 -24.722 1.00 82.88 180 ILE A C 1
ATOM 1406 O O . ILE A 1 180 ? 3.297 2.850 -25.263 1.00 82.88 180 ILE A O 1
ATOM 1410 N N . VAL A 1 181 ? 5.176 4.066 -25.417 1.00 88.44 181 VAL A N 1
ATOM 1411 C CA . VAL A 1 181 ? 5.187 4.153 -26.882 1.00 88.44 181 VAL A CA 1
ATOM 1412 C C . VAL A 1 181 ? 5.981 2.988 -27.460 1.00 88.44 181 VAL A C 1
ATOM 1414 O O . VAL A 1 181 ? 7.158 2.816 -27.147 1.00 88.44 181 VAL A O 1
ATOM 1417 N N . PHE A 1 182 ? 5.337 2.245 -28.349 1.00 92.94 182 PHE A N 1
ATOM 1418 C CA . PHE A 1 182 ? 5.936 1.199 -29.160 1.00 92.94 182 PHE A CA 1
ATOM 1419 C C . PHE A 1 182 ? 5.926 1.619 -30.628 1.00 92.94 182 PHE A C 1
ATOM 1421 O O . PHE A 1 182 ? 5.010 2.307 -31.080 1.00 92.94 182 PHE A O 1
ATOM 1428 N N . VAL A 1 183 ? 6.930 1.187 -31.376 1.00 94.19 183 VAL A N 1
ATOM 1429 C CA . VAL A 1 183 ? 7.034 1.324 -32.830 1.00 94.19 183 VAL A CA 1
ATOM 1430 C C . VAL A 1 183 ? 6.985 -0.062 -33.467 1.00 94.19 183 VAL A C 1
ATOM 1432 O O . VAL A 1 183 ? 7.414 -1.045 -32.856 1.00 94.19 183 VAL A O 1
ATOM 1435 N N . ASN A 1 184 ? 6.407 -0.156 -34.660 1.00 95.12 184 ASN A N 1
ATOM 1436 C CA . ASN A 1 184 ? 6.346 -1.412 -35.398 1.00 95.12 184 ASN A CA 1
ATOM 1437 C C . ASN A 1 184 ? 7.767 -1.833 -35.808 1.00 95.12 184 ASN A C 1
ATOM 1439 O O . ASN A 1 184 ? 8.533 -1.014 -36.315 1.00 95.12 184 ASN A O 1
ATOM 1443 N N . VAL A 1 185 ? 8.127 -3.091 -35.548 1.00 93.31 185 VAL A N 1
ATOM 1444 C CA . VAL A 1 185 ? 9.489 -3.598 -35.774 1.00 93.31 185 VAL A CA 1
ATOM 1445 C C . VAL A 1 185 ? 9.815 -3.659 -37.268 1.00 93.31 185 VAL A C 1
ATOM 1447 O O . VAL A 1 185 ? 10.872 -3.176 -37.667 1.00 93.31 185 VAL A O 1
ATOM 1450 N N . ALA A 1 186 ? 8.887 -4.156 -38.092 1.00 92.25 186 ALA A N 1
ATOM 1451 C CA . ALA A 1 186 ? 9.096 -4.321 -39.531 1.00 92.25 186 ALA A CA 1
ATOM 1452 C C . ALA A 1 186 ? 9.330 -2.974 -40.232 1.00 92.25 186 ALA A C 1
ATOM 1454 O O . ALA A 1 186 ? 10.284 -2.832 -40.990 1.00 92.25 186 ALA A O 1
ATOM 1455 N N . ASP A 1 187 ? 8.539 -1.947 -39.899 1.00 93.12 187 ASP A N 1
ATOM 1456 C CA . ASP A 1 187 ? 8.701 -0.607 -40.482 1.00 93.12 187 ASP A CA 1
ATOM 1457 C C . ASP A 1 187 ? 10.094 -0.003 -40.180 1.00 93.12 187 ASP A C 1
ATOM 1459 O O . ASP A 1 187 ? 10.657 0.753 -40.979 1.00 93.12 187 ASP A O 1
ATOM 1463 N N . VAL A 1 188 ? 10.653 -0.302 -38.999 1.00 91.19 188 VAL A N 1
ATOM 1464 C CA . VAL A 1 188 ? 11.982 0.173 -38.583 1.00 91.19 188 VAL A CA 1
ATOM 1465 C C . VAL A 1 188 ? 13.086 -0.627 -39.279 1.00 91.19 188 VAL A C 1
ATOM 1467 O O . VAL A 1 188 ? 14.067 -0.027 -39.722 1.00 91.19 188 VAL A O 1
ATOM 1470 N N . GLU A 1 189 ? 12.932 -1.946 -39.403 1.00 90.81 189 GLU A N 1
ATOM 1471 C CA . GLU A 1 189 ? 13.867 -2.830 -40.112 1.00 90.81 189 GLU A CA 1
ATOM 1472 C C . GLU A 1 189 ? 13.941 -2.503 -41.610 1.00 90.81 189 GLU A C 1
ATOM 1474 O O . GLU A 1 189 ? 15.039 -2.322 -42.137 1.00 90.81 189 GLU A O 1
ATOM 1479 N N . ASP A 1 190 ? 12.801 -2.290 -42.272 1.00 90.94 190 ASP A N 1
ATOM 1480 C CA . ASP A 1 190 ? 12.724 -1.875 -43.681 1.00 90.94 190 ASP A CA 1
ATOM 1481 C C . ASP A 1 190 ? 13.481 -0.568 -43.940 1.00 90.94 190 ASP A C 1
ATOM 1483 O O . ASP A 1 190 ? 14.081 -0.356 -44.997 1.00 90.94 190 ASP A O 1
ATOM 1487 N N . ARG A 1 191 ? 13.470 0.332 -42.954 1.00 86.75 191 ARG A N 1
ATOM 1488 C CA . ARG A 1 191 ? 14.151 1.626 -43.019 1.00 86.75 191 ARG A CA 1
ATOM 1489 C C . ARG A 1 191 ? 15.622 1.545 -42.621 1.00 86.75 191 ARG A C 1
ATOM 1491 O O . ARG A 1 191 ? 16.408 2.408 -43.021 1.00 86.75 191 ARG A O 1
ATOM 1498 N N . HIS A 1 192 ? 15.980 0.553 -41.810 1.00 82.75 192 HIS A N 1
ATOM 1499 C CA . HIS A 1 192 ? 17.355 0.256 -41.436 1.00 82.75 192 HIS A CA 1
ATOM 1500 C C . HIS A 1 192 ? 18.117 -0.427 -42.576 1.00 82.75 192 HIS A C 1
ATOM 1502 O O . HIS A 1 192 ? 19.300 -0.128 -42.760 1.00 82.75 192 HIS A O 1
ATOM 1508 N N . SER A 1 193 ? 17.445 -1.293 -43.340 1.00 76.50 193 SER A N 1
ATOM 1509 C CA . SER A 1 193 ? 18.008 -1.928 -44.527 1.00 76.50 193 SER A CA 1
ATOM 1510 C C . SER A 1 193 ? 18.532 -0.871 -45.507 1.00 76.50 193 SER A C 1
ATOM 1512 O O . SER A 1 193 ? 17.829 0.099 -45.817 1.00 76.50 193 SER A O 1
ATOM 1514 N N . PRO A 1 194 ? 19.776 -1.006 -46.001 1.00 57.69 194 PRO A N 1
ATOM 1515 C CA . PRO A 1 194 ? 20.311 -0.073 -46.977 1.00 57.69 194 PRO A CA 1
ATOM 1516 C C . PRO A 1 194 ? 19.444 -0.117 -48.237 1.00 57.69 194 PRO A C 1
ATOM 1518 O O . PRO A 1 194 ? 19.230 -1.172 -48.833 1.00 57.69 194 PRO A O 1
ATOM 1521 N N . LYS A 1 195 ? 18.935 1.045 -48.657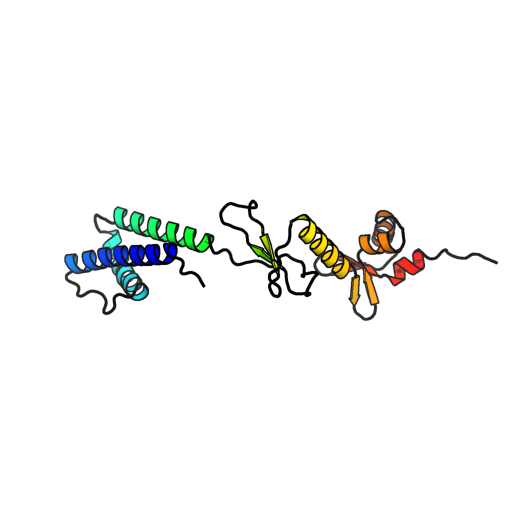 1.00 52.47 195 LYS A N 1
ATOM 1522 C CA . LYS A 1 195 ? 18.279 1.196 -49.958 1.00 52.47 195 LYS A CA 1
ATOM 1523 C C . LYS A 1 195 ? 19.314 0.967 -51.064 1.00 52.47 195 LYS A C 1
ATOM 1525 O O . LYS A 1 195 ? 19.976 1.916 -51.455 1.00 52.47 195 LYS A O 1
ATOM 1530 N N . GLY A 1 196 ? 19.420 -0.274 -51.536 1.00 46.22 196 GLY A N 1
ATOM 1531 C CA . GLY A 1 196 ? 20.035 -0.669 -52.804 1.00 46.22 196 GLY A CA 1
ATOM 1532 C C . GLY A 1 196 ? 21.529 -0.376 -52.956 1.00 46.22 196 GLY A C 1
ATOM 1533 O O . GLY A 1 196 ? 21.919 0.732 -53.311 1.00 46.22 196 GLY A O 1
ATOM 1534 N N . GLU A 1 197 ? 22.354 -1.421 -52.865 1.00 40.03 197 GLU A N 1
ATOM 1535 C CA . GLU A 1 197 ? 23.419 -1.582 -53.859 1.00 40.03 197 GLU A CA 1
ATOM 1536 C C . GLU A 1 197 ? 22.730 -1.732 -55.222 1.00 40.03 197 GLU A C 1
ATOM 1538 O O . GLU A 1 197 ? 22.176 -2.777 -55.561 1.00 40.03 197 GLU A O 1
ATOM 1543 N N . THR A 1 198 ? 22.661 -0.632 -55.965 1.00 41.22 198 THR A N 1
ATOM 1544 C CA . THR A 1 198 ? 22.349 -0.643 -57.392 1.00 41.22 198 THR A CA 1
ATOM 1545 C C . THR A 1 198 ? 23.500 -1.319 -58.130 1.00 41.22 198 THR A C 1
ATOM 1547 O O . THR A 1 198 ? 24.623 -0.810 -58.092 1.00 41.22 198 THR A O 1
ATOM 1550 N N . ALA A 1 199 ? 23.204 -2.456 -58.762 1.00 36.41 199 ALA A N 1
ATOM 1551 C CA . ALA A 1 199 ? 23.981 -3.012 -59.868 1.00 36.41 199 ALA A CA 1
ATOM 1552 C C . ALA A 1 199 ? 23.918 -2.100 -61.104 1.00 36.41 199 ALA A C 1
ATOM 1554 O O . ALA A 1 199 ? 22.894 -1.390 -61.256 1.00 36.41 199 ALA A O 1
#

Sequence (199 aa):
MPLNIAAHDHLTLMQATVVSWVRLVCEERDLRGPVRNDLSVLTTWLFSHLPWLLEHPADGDLADEMRDLSSTADALAQSTRQPTRAGADCFDCGGHLLRRITGDGLEEDHVTCTVCHVQYEPSRYMLALKAAAWDAARVVRDGEAWATPASLAHDLGRSEVTIRSWQLREQVRSRRIGGIVFVNVADVEDRHSPKGETA